Protein 5JP6 (pdb70)

Organism: Bdellovibrio bacteriovorus (strain ATCC 15356 / DSM 50701 / NCIMB 9529 / HD100) (NCBI:txid264462)

Radius of gyration: 20.0 Å; Cα contacts (8 Å, |Δi|>4): 645; chains: 1; bounding box: 50×42×57 Å

Secondary structure (DSSP, 8-state):
-HHHHHHHHHHHHHHHH--SHHHHHT-S--HHHHHHHHHHHHHH-GGGHHHHHHHHHHHHHTS-HHHHGGGHHHHH-GGGHHHHTTTHHHHHHHHHHHHHHHHHT-SS---SSS----S----PPP-EEEE--BTB-EESSTTPPTTEEEEEEES---SSHHHHHHHHHHHTT---EEEE-HHHHHH-HHHHHHHHHTT-EEEEE-----HHHHHHHHHHHHHHHHHHHS---SEEE------HHHHHHHHHTT-EEE--SEE--TTS---HHHHHHHHHHHHHHH-SEEEEEETT-HHHHHHHHHHHHHHHHTT-EE-EEEESSTTGGGS-TTS---

Solvent-accessible surface area: 15122 Å² total

InterPro domains:
  IPR002509 NodB homology domain [PF01522] (165-289)
  IPR002509 NodB homology domain [PS51677] (169-360)
  IPR011330 Glycoside hydrolase/deacetylase, beta/alpha-barrel [SSF88713] (162-360)
  IPR050248 Polysaccharide deacetylase, ArnD subfamily [PTHR10587] (130-361)

Structure (mmCIF, N/CA/C/O backbone):
data_5JP6
#
_entry.id   5JP6
#
_cell.length_a   112.434
_cell.length_b   112.434
_cell.length_c   79.859
_cell.angle_alpha   90.000
_cell.angle_beta   90.000
_cell.angle_gamma   120.000
#
_symmetry.space_group_name_H-M   'P 61'
#
loop_
_entity.id
_entity.type
_entity.pdbx_description
1 polymer 'Putative polysaccharide deacetylase'
2 non-polymer 'ZINC ION'
3 non-polymer 'MAGNESIUM ION'
4 water water
#
loop_
_atom_site.group_PDB
_atom_site.id
_atom_site.type_symbol
_atom_site.label_atom_id
_atom_site.label_alt_id
_atom_site.label_comp_id
_atom_site.label_asym_id
_atom_site.label_entity_id
_atom_site.label_seq_id
_atom_site.pdbx_PDB_ins_code
_atom_site.Cartn_x
_atom_site.Cartn_y
_atom_site.Cartn_z
_atom_site.occupancy
_atom_site.B_iso_or_equiv
_atom_site.auth_seq_id
_atom_site.auth_comp_id
_atom_site.auth_asym_id
_atom_site.auth_atom_id
_atom_site.pdbx_PDB_model_num
ATOM 1 N N . MET A 1 23 ? 58.978 44.557 17.173 1.00 90.02 23 MET A N 1
ATOM 2 C CA . MET A 1 23 ? 57.910 44.940 18.167 1.00 89.24 23 MET A CA 1
ATOM 3 C C . MET A 1 23 ? 57.510 46.369 18.179 1.00 75.93 23 MET A C 1
ATOM 4 O O . MET A 1 23 ? 56.933 46.807 19.155 1.00 63.50 23 MET A O 1
ATOM 9 N N . SER A 1 24 ? 57.832 47.107 17.142 1.00 78.48 24 SER A N 1
ATOM 10 C CA . SER A 1 24 ? 58.090 48.485 17.376 1.00 67.23 24 SER A CA 1
ATOM 11 C C . SER A 1 24 ? 56.892 49.218 18.000 1.00 60.70 24 SER A C 1
ATOM 12 O O . SER A 1 24 ? 57.108 49.896 18.960 1.00 61.20 24 SER A O 1
ATOM 15 N N . GLN A 1 25 ? 55.639 49.063 17.563 1.00 55.59 25 GLN A N 1
ATOM 16 C CA . GLN A 1 25 ? 54.598 49.914 18.212 1.00 54.56 25 GLN A CA 1
ATOM 17 C C . GLN A 1 25 ? 54.295 49.505 19.657 1.00 48.82 25 GLN A C 1
ATOM 18 O O . GLN A 1 25 ? 54.226 50.368 20.544 1.00 48.95 25 GLN A O 1
ATOM 24 N N . ILE A 1 26 ? 54.087 48.209 19.884 1.00 43.60 26 ILE A N 1
ATOM 25 C CA . ILE A 1 26 ? 53.923 47.720 21.255 1.00 38.32 26 ILE A CA 1
ATOM 26 C C . ILE A 1 26 ? 55.154 48.062 22.110 1.00 41.79 26 ILE A C 1
ATOM 27 O O . ILE A 1 26 ? 55.001 48.569 23.207 1.00 39.67 26 ILE A O 1
ATOM 32 N N . GLY A 1 27 ? 56.368 47.836 21.602 1.00 41.89 27 GLY A N 1
ATOM 33 C CA . GLY A 1 27 ? 57.570 48.141 22.370 1.00 40.62 27 GLY A CA 1
ATOM 34 C C . GLY A 1 27 ? 57.688 49.624 22.636 1.00 44.96 27 GLY A C 1
ATOM 35 O O . GLY A 1 27 ? 58.041 50.046 23.731 1.00 47.60 27 GLY A O 1
ATOM 36 N N . SER A 1 28 ? 57.389 50.430 21.625 1.00 45.92 28 SER A N 1
ATOM 37 C CA . SER A 1 28 ? 57.426 51.878 21.782 1.00 47.49 28 SER A CA 1
ATOM 38 C C . SER A 1 28 ? 56.462 52.338 22.892 1.00 47.45 28 SER A C 1
ATOM 39 O O . SER A 1 28 ? 56.832 53.150 23.742 1.00 47.26 28 SER A O 1
ATOM 42 N N . SER A 1 29 ? 55.245 51.790 22.897 1.00 41.74 29 SER A N 1
ATOM 43 C CA . SER A 1 29 ? 54.228 52.133 23.908 1.00 40.48 29 SER A CA 1
ATOM 44 C C . SER A 1 29 ? 54.691 51.667 25.299 1.00 37.34 29 SER A C 1
ATOM 45 O O . SER A 1 29 ? 54.540 52.404 26.293 1.00 39.76 29 SER A O 1
ATOM 48 N N . VAL A 1 30 ? 55.264 50.462 25.384 1.00 38.14 30 VAL A N 1
ATOM 49 C CA . VAL A 1 30 ? 55.755 49.970 26.685 1.00 33.03 30 VAL A CA 1
ATOM 50 C C . VAL A 1 30 ? 56.855 50.898 27.262 1.00 38.52 30 VAL A C 1
ATOM 51 O O . VAL A 1 30 ? 56.794 51.352 28.430 1.00 37.01 30 VAL A O 1
ATOM 55 N N . ARG A 1 31 ? 57.841 51.196 26.437 1.00 38.27 31 ARG A N 1
ATOM 56 C CA . ARG A 1 31 ? 58.890 52.133 26.827 1.00 40.56 31 ARG A CA 1
ATOM 57 C C . ARG A 1 31 ? 58.321 53.529 27.167 1.00 38.95 31 ARG A C 1
ATOM 58 O O . ARG A 1 31 ? 58.793 54.172 28.093 1.00 43.38 31 ARG A O 1
ATOM 66 N N . GLN A 1 32 ? 57.282 53.967 26.454 1.00 41.24 32 GLN A N 1
ATOM 67 C CA . GLN A 1 32 ? 56.665 55.286 26.692 1.00 39.30 32 GLN A CA 1
ATOM 68 C C . GLN A 1 32 ? 55.948 55.400 28.054 1.00 39.65 32 GLN A C 1
ATOM 69 O O . GLN A 1 32 ? 55.989 56.437 28.748 1.00 41.98 32 GLN A O 1
ATOM 75 N N . ALA A 1 33 ? 55.306 54.325 28.440 1.00 36.51 33 ALA A N 1
ATOM 76 C CA . ALA A 1 33 ? 54.658 54.267 29.764 1.00 34.92 33 ALA A CA 1
ATOM 77 C C . ALA A 1 33 ? 55.688 54.493 30.877 1.00 32.45 33 ALA A C 1
ATOM 78 O O . ALA A 1 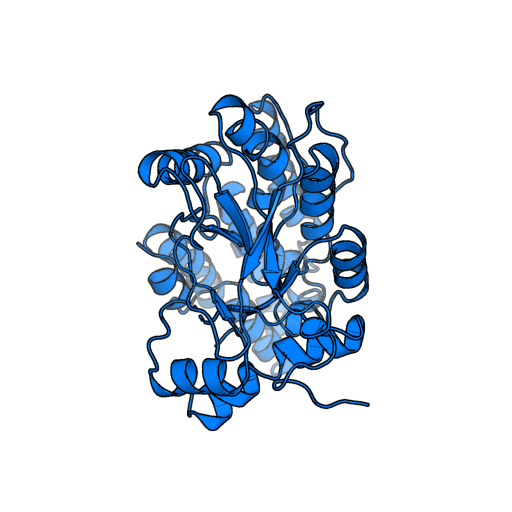33 ? 55.512 55.296 31.796 1.00 33.75 33 ALA A O 1
ATOM 80 N N . VAL A 1 34 ? 56.784 53.764 30.759 1.00 33.46 34 VAL A N 1
ATOM 81 C CA . VAL A 1 34 ? 57.871 53.839 31.730 1.00 32.02 34 VAL A CA 1
ATOM 82 C C . VAL A 1 34 ? 58.466 55.263 31.745 1.00 34.55 34 VAL A C 1
ATOM 83 O O . VAL A 1 34 ? 58.642 55.870 32.824 1.00 33.89 34 VAL A O 1
ATOM 87 N N . SER A 1 35 ? 58.789 55.776 30.561 1.00 37.98 35 SER A N 1
ATOM 88 C CA . SER A 1 35 ? 59.305 57.145 30.416 1.00 36.88 35 SER A CA 1
ATOM 89 C C . SER A 1 35 ? 58.366 58.217 30.983 1.00 35.74 35 SER A C 1
ATOM 90 O O . SER A 1 35 ? 58.811 59.108 31.711 1.00 36.06 35 SER A O 1
ATOM 93 N N . ASP A 1 36 ? 57.077 58.141 30.625 1.00 35.26 36 ASP A N 1
ATOM 94 C CA . ASP A 1 36 ? 56.093 59.144 31.084 1.00 34.54 36 ASP A CA 1
ATOM 95 C C . ASP A 1 36 ? 55.906 59.055 32.606 1.00 33.06 36 ASP A C 1
ATOM 96 O O . ASP A 1 36 ? 55.727 60.074 33.278 1.00 33.72 36 ASP A O 1
ATOM 101 N N . ASN A 1 37 ? 55.948 57.841 33.151 1.00 32.24 37 ASN A N 1
ATOM 102 C CA . ASN A 1 37 ? 55.792 57.666 34.589 1.00 27.12 37 ASN A CA 1
ATOM 103 C C . ASN A 1 37 ? 56.943 58.336 35.348 1.00 27.44 37 ASN A C 1
ATOM 104 O O . ASN A 1 37 ? 56.767 58.895 36.416 1.00 30.14 37 ASN A O 1
ATOM 109 N N . GLN A 1 38 ? 58.128 58.282 34.781 1.00 29.42 38 GLN A N 1
ATOM 110 C CA . GLN A 1 38 ? 59.251 58.922 35.406 1.00 35.48 38 GLN A CA 1
ATOM 111 C C . GLN A 1 38 ? 59.332 60.429 35.195 1.00 35.57 38 GLN A C 1
ATOM 112 O O . GLN A 1 38 ? 59.785 61.138 36.086 1.00 38.45 38 GLN A O 1
ATOM 118 N N . SER A 1 39 ? 58.880 60.926 34.049 1.00 35.60 39 SER A N 1
ATOM 119 C CA . SER A 1 39 ? 59.041 62.339 33.741 1.00 37.57 39 SER A CA 1
ATOM 120 C C . SER A 1 39 ? 57.869 63.199 34.284 1.00 37.41 39 SER A C 1
ATOM 121 O O . SER A 1 39 ? 58.030 64.425 34.477 1.00 40.06 39 SER A O 1
ATOM 124 N N . ALA A 1 40 ? 56.724 62.570 34.563 1.00 35.31 40 ALA A N 1
ATOM 125 C CA . ALA A 1 40 ? 55.570 63.296 35.131 1.00 38.58 40 ALA A CA 1
ATOM 126 C C . ALA A 1 40 ? 55.946 63.978 36.447 1.00 44.28 40 ALA A C 1
ATOM 127 O O . ALA A 1 40 ? 56.542 63.341 37.306 1.00 41.68 40 ALA A O 1
ATOM 129 N N . GLN A 1 41 ? 55.645 65.274 36.602 1.00 43.16 41 GLN A N 1
ATOM 130 C CA . GLN A 1 41 ? 55.998 65.961 37.839 1.00 46.31 41 GLN A CA 1
ATOM 131 C C . GLN A 1 41 ? 54.881 65.876 38.851 1.00 47.59 41 GLN A C 1
ATOM 132 O O . GLN A 1 41 ? 55.098 66.065 40.047 1.00 52.15 41 GLN A O 1
ATOM 138 N N . THR A 1 42 ? 53.680 65.621 38.364 1.00 44.97 42 THR A N 1
ATOM 139 C CA . THR A 1 42 ? 52.535 65.510 39.229 1.00 46.23 42 THR A CA 1
ATOM 140 C C . THR A 1 42 ? 51.612 64.378 38.810 1.00 41.82 42 THR A C 1
ATOM 141 O O . THR A 1 42 ? 51.661 63.859 37.691 1.00 44.78 42 THR A O 1
ATOM 145 N N . LEU A 1 43 ? 50.754 64.021 39.740 1.00 39.72 43 LEU A N 1
ATOM 146 C CA . LEU A 1 43 ? 49.696 63.074 39.480 1.00 41.46 43 LEU A CA 1
ATOM 147 C C . LEU A 1 43 ? 48.854 63.470 38.273 1.00 47.11 43 LEU A C 1
ATOM 148 O O . LEU A 1 43 ? 48.564 62.632 37.405 1.00 43.00 43 LEU A O 1
ATOM 153 N N . VAL A 1 44 ? 48.476 64.746 38.207 1.00 46.40 44 VAL A N 1
ATOM 154 C CA . VAL A 1 44 ? 47.727 65.249 37.070 1.00 51.57 44 VAL A CA 1
ATOM 155 C C . VAL A 1 44 ? 48.523 65.053 35.765 1.00 48.50 44 VAL A C 1
ATOM 156 O O . VAL A 1 44 ? 47.979 64.555 34.749 1.00 51.70 44 VAL A O 1
ATOM 160 N N . GLU A 1 45 ? 49.806 65.427 35.776 1.00 46.59 45 GLU A N 1
ATOM 161 C CA . GLU A 1 45 ? 50.620 65.205 34.580 1.00 45.07 45 GLU A CA 1
ATOM 162 C C . GLU A 1 45 ? 50.613 63.711 34.152 1.00 45.08 45 GLU A C 1
ATOM 163 O O . GLU A 1 45 ? 50.471 63.386 32.974 1.00 47.80 45 GLU A O 1
ATOM 169 N N . TRP A 1 46 ? 50.737 62.798 35.116 1.00 41.97 46 TRP A N 1
ATOM 170 C CA . TRP A 1 46 ? 50.736 61.367 34.801 1.00 39.77 46 TRP A CA 1
ATOM 171 C C . TRP A 1 46 ? 49.380 60.921 34.306 1.00 41.12 46 TRP A C 1
ATOM 172 O O . TRP A 1 46 ? 49.298 60.080 33.375 1.00 47.60 46 TRP A O 1
ATOM 183 N N . GLU A 1 47 ? 48.328 61.458 34.959 1.00 44.77 47 GLU A N 1
ATOM 184 C CA . GLU A 1 47 ? 46.945 61.341 34.482 1.00 46.63 47 GLU A CA 1
ATOM 185 C C . GLU A 1 47 ? 46.796 61.799 33.026 1.00 42.89 47 GLU A C 1
ATOM 186 O O . GLU A 1 47 ? 46.011 61.222 32.294 1.00 55.58 47 GLU A O 1
ATOM 192 N N . ASN A 1 48 ? 47.571 62.809 32.604 1.00 46.60 48 ASN A N 1
ATOM 193 C CA . ASN A 1 48 ? 47.525 63.293 31.193 1.00 50.50 48 ASN A CA 1
ATOM 194 C C . ASN A 1 48 ? 48.256 62.402 30.176 1.00 52.33 48 ASN A C 1
ATOM 195 O O . ASN A 1 48 ? 48.192 62.688 28.983 1.00 48.72 48 ASN A O 1
ATOM 200 N N . SER A 1 49 ? 48.979 61.370 30.630 1.00 48.44 49 SER A N 1
ATOM 201 C CA . SER A 1 49 ? 49.758 60.511 29.720 1.00 43.24 49 SER A CA 1
ATOM 202 C C . SER A 1 49 ? 48.898 59.734 28.765 1.00 46.56 49 SER A C 1
ATOM 203 O O . SER A 1 49 ? 47.824 59.282 29.140 1.00 51.19 49 SER A O 1
ATOM 206 N N . GLU A 1 50 ? 49.410 59.538 27.550 1.00 46.35 50 GLU A N 1
ATOM 207 C CA . GLU A 1 50 ? 48.744 58.733 26.536 1.00 49.11 50 GLU A CA 1
ATOM 208 C C . GLU A 1 50 ? 49.144 57.265 26.582 1.00 47.78 50 GLU A C 1
ATOM 209 O O . GLU A 1 50 ? 48.551 56.419 25.876 1.00 49.93 50 GLU A O 1
ATOM 215 N N . ALA A 1 51 ? 50.135 56.960 27.405 1.00 45.82 51 ALA A N 1
ATOM 216 C CA . ALA A 1 51 ? 50.651 55.608 27.535 1.00 45.11 51 ALA A CA 1
ATOM 217 C C . ALA A 1 51 ? 50.398 55.071 28.932 1.00 37.28 51 ALA A C 1
ATOM 218 O O . ALA A 1 51 ? 51.186 54.278 29.445 1.00 40.77 51 ALA A O 1
ATOM 220 N N . ASN A 1 52 ? 49.290 55.478 29.550 1.00 37.46 52 ASN A N 1
ATOM 221 C CA . ASN A 1 52 ? 48.903 54.858 30.804 1.00 33.38 52 ASN A CA 1
ATOM 222 C C . ASN A 1 52 ? 48.637 53.353 30.552 1.00 31.25 52 ASN A C 1
ATOM 223 O O . ASN A 1 52 ? 47.892 52.990 29.655 1.00 31.62 52 ASN A O 1
ATOM 228 N N . PRO A 1 53 ? 49.234 52.467 31.350 1.00 31.30 53 PRO A N 1
ATOM 229 C CA . PRO A 1 53 ? 49.071 51.038 31.045 1.00 28.14 53 PRO A CA 1
ATOM 230 C C . PRO A 1 53 ? 47.618 50.571 30.943 1.00 25.59 53 PRO A C 1
ATOM 231 O O . PRO A 1 53 ? 47.323 49.736 30.091 1.00 24.32 53 PRO A O 1
ATOM 235 N N . GLU A 1 54 ? 46.729 51.110 31.767 1.00 26.35 54 GLU A N 1
ATOM 236 C CA . GLU A 1 54 ? 45.315 50.715 31.686 1.00 27.87 54 GLU A CA 1
ATOM 237 C C . GLU A 1 54 ? 44.756 51.064 30.290 1.00 26.35 54 GLU A C 1
ATOM 238 O O . GLU A 1 54 ? 44.054 50.250 29.648 1.00 27.93 54 GLU A O 1
ATOM 244 N N . ALA A 1 55 ? 45.060 52.273 29.836 1.00 28.64 55 ALA A N 1
ATOM 245 C CA . ALA A 1 55 ? 44.603 52.727 28.511 1.00 31.20 55 ALA A CA 1
ATOM 246 C C . ALA A 1 55 ? 45.256 51.898 27.409 1.00 30.55 55 ALA A C 1
ATOM 247 O O . ALA A 1 55 ? 44.579 51.518 26.433 1.00 30.79 55 ALA A O 1
ATOM 249 N N . LEU A 1 56 ? 46.565 51.617 27.554 1.00 30.20 56 LEU A N 1
ATOM 250 C CA . LEU A 1 56 ? 47.302 50.829 26.533 1.00 28.24 56 LEU A CA 1
ATOM 251 C C . LEU A 1 56 ? 46.639 49.446 26.376 1.00 24.64 56 LEU A C 1
ATOM 252 O O . LEU A 1 56 ? 46.360 48.978 25.256 1.00 27.21 56 LEU A O 1
ATOM 257 N N . PHE A 1 57 ? 46.367 48.786 27.494 1.00 25.16 57 PHE A N 1
ATOM 258 C CA . PHE A 1 57 ? 45.764 47.439 27.439 1.00 24.09 57 PHE A CA 1
ATOM 259 C C . PHE A 1 57 ? 44.307 47.477 26.972 1.00 23.48 57 PHE A C 1
ATOM 260 O O . PHE A 1 57 ? 43.894 46.562 26.275 1.00 24.96 57 PHE A O 1
ATOM 268 N N . ALA A 1 58 ? 43.544 48.524 27.305 1.00 24.10 58 ALA A N 1
ATOM 269 C CA . ALA A 1 58 ? 42.190 48.616 26.775 1.00 27.08 58 ALA A CA 1
ATOM 270 C C . ALA A 1 58 ? 42.262 48.690 25.246 1.00 28.34 58 ALA A C 1
ATOM 271 O O . ALA A 1 58 ? 41.524 48.015 24.525 1.00 29.11 58 ALA A O 1
ATOM 273 N N . ASN A 1 59 ? 43.183 49.479 24.727 1.00 28.30 59 ASN A N 1
ATOM 274 C CA . ASN A 1 59 ? 43.321 49.567 23.281 1.00 30.92 59 ASN A CA 1
ATOM 275 C C . ASN A 1 59 ? 43.814 48.262 22.672 1.00 29.68 59 ASN A C 1
ATOM 276 O O . ASN A 1 59 ? 43.319 47.853 21.637 1.00 31.07 59 ASN A O 1
ATOM 281 N N . TRP A 1 60 ? 44.783 47.609 23.314 1.00 27.63 60 TRP A N 1
ATOM 282 C CA . TRP A 1 60 ? 45.265 46.308 22.816 1.00 28.07 60 TRP A CA 1
ATOM 283 C C . TRP A 1 60 ? 44.167 45.244 22.848 1.00 24.62 60 TRP A C 1
ATOM 284 O O . TRP A 1 60 ? 44.081 44.436 21.943 1.00 26.33 60 TRP A O 1
ATOM 295 N N . ARG A 1 61 ? 43.319 45.246 23.869 1.00 24.71 61 ARG A N 1
ATOM 296 C CA . ARG A 1 61 ? 42.213 44.311 23.863 1.00 24.45 61 ARG A CA 1
ATOM 297 C C . ARG A 1 61 ? 41.319 44.569 22.657 1.00 23.94 61 ARG A C 1
ATOM 298 O O . ARG A 1 61 ? 40.842 43.618 22.045 1.00 24.80 61 ARG A O 1
ATOM 306 N N . HIS A 1 62 ? 41.061 45.845 22.341 1.00 25.03 62 HIS A N 1
ATOM 307 C CA . HIS A 1 62 ? 40.228 46.182 21.185 1.00 25.92 62 HIS A CA 1
ATOM 308 C C . HIS A 1 62 ? 40.882 45.733 19.878 1.00 26.27 62 HIS A C 1
ATOM 309 O O . HIS A 1 62 ? 40.251 45.080 19.045 1.00 26.28 62 HIS A O 1
ATOM 316 N N . GLU A 1 63 ? 42.171 46.017 19.723 1.00 26.01 63 GLU A N 1
ATOM 317 C CA . GLU A 1 63 ? 42.887 45.623 18.506 1.00 27.06 63 GLU A CA 1
ATOM 318 C C . GLU A 1 63 ? 42.898 44.113 18.307 1.00 26.55 63 GLU A C 1
ATOM 319 O O . GLU A 1 63 ? 42.724 43.610 17.194 1.00 31.14 63 GLU A O 1
ATOM 325 N N . PHE A 1 64 ? 43.100 43.410 19.418 1.00 26.21 64 PHE A N 1
ATOM 326 C CA . PHE A 1 64 ? 43.127 41.951 19.453 1.00 26.08 64 PHE A CA 1
ATOM 327 C C . PHE A 1 64 ? 41.768 41.370 19.050 1.00 25.89 64 PHE A C 1
ATOM 328 O O . PHE A 1 64 ? 41.682 40.423 18.288 1.00 26.75 64 PHE A O 1
ATOM 336 N N . MET A 1 65 ? 40.706 41.974 19.554 1.00 24.42 65 MET A N 1
ATOM 337 C CA . MET A 1 65 ? 39.353 41.530 19.258 1.00 25.70 65 MET A CA 1
ATOM 338 C C . MET A 1 65 ? 39.070 41.719 17.767 1.00 25.09 65 MET A C 1
ATOM 339 O O . MET A 1 65 ? 38.516 40.826 17.106 1.00 26.64 65 MET A O 1
ATOM 344 N N . VAL A 1 66 ? 39.404 42.898 17.234 1.00 25.05 66 VAL A N 1
ATOM 345 C CA . VAL A 1 66 ? 38.861 43.275 15.922 1.00 26.82 66 VAL A CA 1
ATOM 346 C C . VAL A 1 66 ? 39.666 42.744 14.745 1.00 27.01 66 VAL A C 1
ATOM 347 O O . VAL A 1 66 ? 39.207 42.792 13.618 1.00 30.50 66 VAL A O 1
ATOM 351 N N . ASP A 1 67 ? 40.866 42.211 15.005 1.00 27.69 67 ASP A N 1
ATOM 352 C CA . ASP A 1 67 ? 41.662 41.603 13.921 1.00 28.74 67 ASP A CA 1
ATOM 353 C C . ASP A 1 67 ? 42.346 40.349 14.404 1.00 28.02 67 ASP A C 1
ATOM 354 O O . ASP A 1 67 ? 43.461 40.409 14.948 1.00 27.69 67 ASP A O 1
ATOM 359 N N . SER A 1 68 ? 41.695 39.207 14.199 1.00 28.28 68 SER A N 1
ATOM 360 C CA . SER A 1 68 ? 42.219 37.961 14.708 1.00 30.67 68 SER A CA 1
ATOM 361 C C . SER A 1 68 ? 43.532 37.568 14.028 1.00 30.13 68 SER A C 1
ATOM 362 O O . SER A 1 68 ? 44.326 36.807 14.580 1.00 31.66 68 SER A O 1
ATOM 365 N N . SER A 1 69 ? 43.808 38.149 12.868 1.00 30.79 69 SER A N 1
ATOM 366 C CA . SER A 1 69 ? 45.068 37.854 12.193 1.00 34.45 69 SER A CA 1
ATOM 367 C C . SER A 1 69 ? 46.283 38.460 12.873 1.00 33.97 69 SER A C 1
ATOM 368 O O . SER A 1 69 ? 47.394 38.081 12.524 1.00 40.23 69 SER 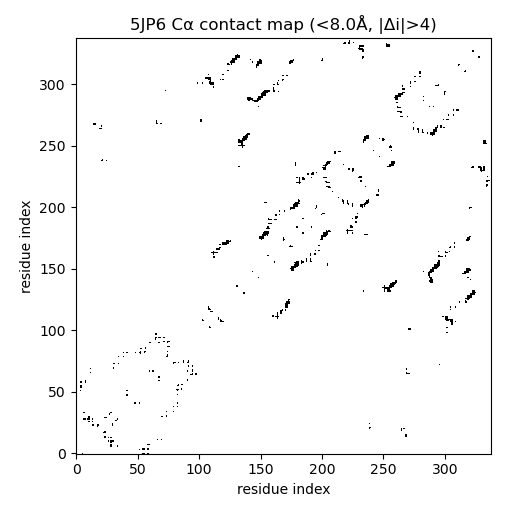A O 1
ATOM 371 N N . LYS A 1 70 ? 46.072 39.398 13.806 1.00 31.34 70 LYS A N 1
ATOM 372 C CA . LYS A 1 70 ? 47.150 40.072 14.498 1.00 32.43 70 LYS A CA 1
ATOM 373 C C . LYS A 1 70 ? 47.396 39.480 15.883 1.00 32.96 70 LYS A C 1
ATOM 374 O O . LYS A 1 70 ? 48.350 39.852 16.551 1.00 32.05 70 LYS A O 1
ATOM 380 N N . ARG A 1 71 ? 46.546 38.547 16.318 1.00 29.17 71 ARG A N 1
ATOM 381 C CA . ARG A 1 71 ? 46.581 38.077 17.720 1.00 29.72 71 ARG A CA 1
ATOM 382 C C . ARG A 1 71 ? 47.881 37.414 18.116 1.00 30.91 71 ARG A C 1
ATOM 383 O O . ARG A 1 71 ? 48.467 37.721 19.161 1.00 31.54 71 ARG A O 1
ATOM 391 N N . GLU A 1 72 ? 48.365 36.506 17.302 1.00 31.53 72 GLU A N 1
ATOM 392 C CA . GLU A 1 72 ? 49.543 35.783 17.713 1.00 35.75 72 GLU A CA 1
ATOM 393 C C . GLU A 1 72 ? 50.788 36.698 17.765 1.00 35.10 72 GLU A C 1
ATOM 394 O O . GLU A 1 72 ? 51.628 36.594 18.682 1.00 38.45 72 GLU A O 1
ATOM 400 N N . SER A 1 73 ? 50.870 37.639 16.832 1.00 34.60 73 SER A N 1
ATOM 401 C CA . SER A 1 73 ? 52.002 38.543 16.807 1.00 35.99 73 SER A CA 1
ATOM 402 C C . SER A 1 73 ? 51.907 39.552 17.965 1.00 35.32 73 SER A C 1
ATOM 403 O O . SER A 1 73 ? 52.929 39.894 18.563 1.00 39.47 73 SER A O 1
ATOM 406 N N . MET A 1 74 ? 50.698 40.018 18.296 1.00 33.26 74 MET A N 1
ATOM 407 C CA . MET A 1 74 ? 50.533 40.886 19.451 1.00 33.00 74 MET A CA 1
ATOM 408 C C . MET A 1 74 ? 51.010 40.175 20.706 1.00 30.95 74 MET A C 1
ATOM 409 O O . MET A 1 74 ? 51.682 40.777 21.503 1.00 30.82 74 MET A O 1
ATOM 414 N N . LYS A 1 75 ? 50.653 38.902 20.875 1.00 30.17 75 LYS A N 1
ATOM 415 C CA . LYS A 1 75 ? 51.041 38.148 22.059 1.00 30.31 75 LYS A CA 1
ATOM 416 C C . LYS A 1 75 ? 52.552 38.004 22.170 1.00 31.23 75 LYS A C 1
ATOM 417 O O . LYS A 1 75 ? 53.134 38.297 23.209 1.00 36.45 75 LYS A O 1
ATOM 423 N N . THR A 1 76 ? 53.181 37.606 21.075 1.00 32.10 76 THR A N 1
ATOM 424 C CA A THR A 1 76 ? 54.606 37.335 21.155 0.50 35.34 76 THR A CA 1
ATOM 425 C CA B THR A 1 76 ? 54.630 37.368 21.033 0.50 34.26 76 THR A CA 1
ATOM 426 C C . THR A 1 76 ? 55.341 38.646 21.409 1.00 37.16 76 THR A C 1
ATOM 427 O O . THR A 1 76 ? 56.242 38.684 22.256 1.00 39.01 76 THR A O 1
ATOM 434 N N . GLU A 1 77 ? 54.911 39.709 20.759 1.00 37.00 77 GLU A N 1
ATOM 435 C CA . GLU A 1 77 ? 55.520 40.993 20.938 1.00 39.68 77 GLU A CA 1
ATOM 436 C C . GLU A 1 77 ? 55.329 41.589 22.326 1.00 36.90 77 GLU A C 1
ATOM 437 O O . GLU A 1 77 ? 56.281 42.125 22.938 1.00 36.33 77 GLU A O 1
ATOM 443 N N . LEU A 1 78 ? 54.096 41.528 22.812 1.00 33.30 78 LEU A N 1
ATOM 444 C CA . LEU A 1 78 ? 53.827 42.040 24.149 1.00 32.31 78 LEU A CA 1
ATOM 445 C C . LEU A 1 78 ? 54.679 41.310 25.202 1.00 31.97 78 LEU A C 1
ATOM 446 O O . LEU A 1 78 ? 55.294 41.929 26.066 1.00 31.44 78 LEU A O 1
ATOM 451 N N . CYS A 1 79 ? 54.712 39.986 25.117 1.00 31.28 79 CYS A N 1
ATOM 452 C CA . CYS A 1 79 ? 55.506 39.196 26.035 1.00 32.98 79 CYS A CA 1
ATOM 453 C C . CYS A 1 79 ? 56.979 39.549 25.926 1.00 37.68 79 CYS A C 1
ATOM 454 O O . CYS A 1 79 ? 57.645 39.805 26.947 1.00 39.55 79 CYS A O 1
ATOM 457 N N . LYS A 1 80 ? 57.494 39.638 24.712 1.00 39.63 80 LYS A N 1
ATOM 458 C CA . LYS A 1 80 ? 58.900 39.953 24.576 1.00 39.25 80 LYS A CA 1
ATOM 459 C C . LYS A 1 80 ? 59.208 41.377 25.180 1.00 39.50 80 LYS A C 1
ATOM 460 O O . LYS A 1 80 ? 60.191 41.552 25.923 1.00 45.25 80 LYS A O 1
ATOM 466 N N . GLU A 1 81 ? 58.319 42.347 24.949 1.00 38.84 81 GLU A N 1
ATOM 467 C CA . GLU A 1 81 ? 58.574 43.705 25.387 1.00 39.23 81 GLU A CA 1
ATOM 468 C C . GLU A 1 81 ? 58.416 43.856 26.905 1.00 37.15 81 GLU A C 1
ATOM 469 O O . GLU A 1 81 ? 59.198 44.572 27.540 1.00 39.18 81 GLU A O 1
ATOM 475 N N . LEU A 1 82 ? 57.457 43.163 27.506 1.00 30.64 82 LEU A N 1
ATOM 476 C CA . LEU A 1 82 ? 57.319 43.212 28.960 1.00 29.27 82 LEU A CA 1
ATOM 477 C C . LEU A 1 82 ? 58.475 42.426 29.654 1.00 30.52 82 LEU A C 1
ATOM 478 O O . LEU A 1 82 ? 58.973 42.832 30.716 1.00 33.63 82 LEU A O 1
ATOM 483 N N . GLN A 1 83 ? 58.874 41.296 29.051 1.00 31.64 83 GLN A N 1
ATOM 484 C CA . GLN A 1 83 ? 59.958 40.466 29.607 1.00 36.38 83 GLN A CA 1
ATOM 485 C C . GLN A 1 83 ? 61.313 41.186 29.504 1.00 37.02 83 GLN A C 1
ATOM 486 O O . GLN A 1 83 ? 62.260 40.847 30.197 1.00 43.06 83 GLN A O 1
ATOM 492 N N . ALA A 1 84 ? 61.399 42.201 28.652 1.00 37.80 84 ALA A N 1
ATOM 493 C CA . ALA A 1 84 ? 62.633 42.944 28.502 1.00 39.18 84 ALA A CA 1
ATOM 494 C C . ALA A 1 84 ? 62.818 43.951 29.633 1.00 36.71 84 ALA A C 1
ATOM 495 O O . ALA A 1 84 ? 63.926 44.402 29.866 1.00 41.01 84 ALA A O 1
ATOM 497 N N . LEU A 1 85 ? 61.733 44.313 30.325 1.00 35.61 85 LEU A N 1
ATOM 498 C CA . LEU A 1 85 ? 61.811 45.340 31.373 1.00 33.23 85 LEU A CA 1
ATOM 499 C C . LEU A 1 85 ? 62.544 44.891 32.643 1.00 31.72 85 LEU A C 1
ATOM 500 O O . LEU A 1 85 ? 62.374 43.746 33.096 1.00 33.86 85 LEU A O 1
ATOM 505 N N . PRO A 1 86 ? 63.326 45.802 33.250 1.00 30.74 86 PRO A N 1
ATOM 506 C CA . PRO A 1 86 ? 63.755 45.502 34.617 1.00 29.03 86 PRO A CA 1
ATOM 507 C C . PRO A 1 86 ? 62.557 45.249 35.537 1.00 29.80 86 PRO A C 1
ATOM 508 O O . PRO A 1 86 ? 61.481 45.864 35.349 1.00 31.30 86 PRO A O 1
ATOM 512 N N . ALA A 1 87 ? 62.715 44.345 36.494 1.00 30.13 87 ALA A N 1
ATOM 513 C CA . ALA A 1 87 ? 61.574 43.949 37.313 1.00 27.39 87 ALA A CA 1
ATOM 514 C C . ALA A 1 87 ? 60.899 45.143 37.988 1.00 26.66 87 ALA A C 1
ATOM 515 O O . ALA A 1 87 ? 59.658 45.181 38.080 1.00 27.27 87 ALA A O 1
ATOM 517 N N . GLN A 1 88 ? 61.676 46.125 38.467 1.00 28.39 88 GLN A N 1
ATOM 518 C CA . GLN A 1 88 ? 61.052 47.265 39.171 1.00 26.33 88 GLN A CA 1
ATOM 519 C C . GLN A 1 88 ? 60.118 48.004 38.165 1.00 24.81 88 GLN A C 1
ATOM 520 O O . GLN A 1 88 ? 59.017 48.440 38.526 1.00 25.90 88 GLN A O 1
ATOM 526 N N . ASP A 1 89 ? 60.574 48.204 36.919 1.00 26.44 89 ASP A N 1
ATOM 527 C CA . ASP A 1 89 ? 59.752 48.852 35.907 1.00 29.01 89 ASP A CA 1
ATOM 528 C C . ASP A 1 89 ? 58.536 48.034 35.488 1.00 26.39 89 ASP A C 1
ATOM 529 O O . ASP A 1 89 ? 57.447 48.601 35.206 1.00 29.05 89 ASP A O 1
ATOM 534 N N . LEU A 1 90 ? 58.708 46.725 35.479 1.00 26.60 90 LEU A N 1
ATOM 535 C CA . LEU A 1 90 ? 57.622 45.826 35.155 1.00 24.90 90 LEU A CA 1
ATOM 536 C C . LEU A 1 90 ? 56.423 46.018 36.137 1.00 23.08 90 LEU A C 1
ATOM 537 O O . LEU A 1 90 ? 55.253 45.829 35.760 1.00 23.89 90 LEU A O 1
ATOM 542 N N . THR A 1 91 ? 56.722 46.434 37.371 1.00 23.27 91 THR A N 1
ATOM 543 C CA . THR A 1 91 ? 55.646 46.667 38.343 1.00 22.99 91 THR A CA 1
ATOM 544 C C . THR A 1 91 ? 54.598 47.664 37.847 1.00 21.51 91 THR A C 1
ATOM 545 O O . THR A 1 91 ? 53.455 47.630 38.289 1.00 22.38 91 THR A O 1
ATOM 549 N N . LEU A 1 92 ? 54.981 48.551 36.932 1.00 22.56 92 LEU A N 1
ATOM 550 C CA . LEU A 1 92 ? 54.037 49.510 36.360 1.00 23.15 92 LEU A CA 1
ATOM 551 C C . LEU A 1 92 ? 52.874 48.806 35.625 1.00 21.68 92 LEU A C 1
ATOM 552 O O . LEU A 1 92 ? 51.792 49.362 35.511 1.00 23.13 92 LEU A O 1
ATOM 557 N N . PHE A 1 93 ? 53.148 47.617 35.088 1.00 21.53 93 PHE A N 1
ATOM 558 C CA . PHE A 1 93 ? 52.186 46.852 34.300 1.00 21.25 93 PHE A CA 1
ATOM 559 C C . PHE A 1 93 ? 51.553 45.706 35.074 1.00 20.95 93 PHE A C 1
ATOM 560 O O . PHE A 1 93 ? 50.793 44.935 34.520 1.00 22.34 93 PHE A O 1
ATOM 568 N N . GLU A 1 94 ? 51.896 45.568 36.352 1.00 20.59 94 GLU A N 1
ATOM 569 C CA . GLU A 1 94 ? 51.446 44.417 37.137 1.00 21.30 94 GLU A CA 1
ATOM 570 C C . GLU A 1 94 ? 49.932 44.302 37.149 1.00 19.50 94 GLU A C 1
ATOM 571 O O . GLU A 1 94 ? 49.389 43.197 37.001 1.00 21.57 94 GLU A O 1
ATOM 577 N N . ASN A 1 95 ? 49.227 45.414 37.368 1.00 19.82 95 ASN A N 1
ATOM 578 C CA . ASN A 1 95 ? 47.771 45.299 37.464 1.00 20.00 95 ASN A CA 1
ATOM 579 C C . ASN A 1 95 ? 47.184 44.809 36.152 1.00 19.76 95 ASN A C 1
ATOM 580 O O . ASN A 1 95 ? 46.260 44.005 36.139 1.00 21.36 95 ASN A O 1
ATOM 585 N N . GLU A 1 96 ? 47.761 45.262 35.041 1.00 19.62 96 GLU A N 1
ATOM 586 C CA . GLU A 1 96 ? 47.245 44.822 33.734 1.00 21.71 96 GLU A CA 1
ATOM 587 C C . GLU A 1 96 ? 47.556 43.343 33.506 1.00 20.76 96 GLU A C 1
ATOM 588 O O . GLU A 1 96 ? 46.740 42.614 32.954 1.00 21.36 96 GLU A O 1
ATOM 594 N N . ILE A 1 97 ? 48.730 42.889 33.970 1.00 21.47 97 ILE A N 1
ATOM 595 C CA . ILE A 1 97 ? 49.089 41.494 33.792 1.00 20.74 97 ILE A CA 1
ATOM 596 C C . ILE A 1 97 ? 48.185 40.573 34.640 1.00 21.11 97 ILE A C 1
ATOM 597 O O . ILE A 1 97 ? 47.815 39.460 34.206 1.00 23.70 97 ILE A O 1
ATOM 602 N N . ARG A 1 98 ? 47.804 41.062 35.819 1.00 21.78 98 ARG A N 1
ATOM 603 C CA . ARG A 1 98 ? 46.918 40.300 36.720 1.00 21.55 98 ARG A CA 1
ATOM 604 C C . ARG A 1 98 ? 45.445 40.321 36.270 1.00 23.23 98 ARG A C 1
ATOM 605 O O . ARG A 1 98 ? 44.675 39.414 36.638 1.00 27.13 98 ARG A O 1
ATOM 613 N N . ASP A 1 99 ? 45.056 41.384 35.542 1.00 22.16 99 ASP A N 1
ATOM 614 C CA . ASP A 1 99 ? 43.671 41.595 35.150 1.00 22.31 99 ASP A CA 1
ATOM 615 C C . ASP A 1 99 ? 43.216 40.495 34.230 1.00 23.01 99 ASP A C 1
ATOM 616 O O . ASP A 1 99 ? 43.708 40.399 33.114 1.00 23.83 99 ASP A O 1
ATOM 621 N N . GLU A 1 100 ? 42.267 39.671 34.693 1.00 26.55 100 GLU A N 1
ATOM 622 C CA . GLU A 1 100 ? 41.744 38.557 33.854 1.00 27.84 100 GLU A CA 1
ATOM 623 C C . GLU A 1 100 ? 41.187 39.029 32.503 1.00 27.00 100 GLU A C 1
ATOM 624 O O . GLU A 1 100 ? 41.130 38.236 31.589 1.00 29.70 100 GLU A O 1
ATOM 630 N N . ASN A 1 101 ? 40.763 40.292 32.356 1.00 25.62 101 ASN A N 1
ATOM 631 C CA . ASN A 1 101 ? 40.319 40.803 31.044 1.00 25.40 101 ASN A CA 1
ATOM 632 C C . ASN A 1 101 ? 41.435 40.737 30.003 1.00 23.75 101 ASN A C 1
ATOM 633 O O . ASN A 1 101 ? 41.143 40.644 28.815 1.00 26.62 101 ASN A O 1
ATOM 638 N N . ASN A 1 102 ? 42.680 40.729 30.460 1.00 25.07 102 ASN A N 1
ATOM 639 C CA . ASN A 1 102 ? 43.848 40.728 29.576 1.00 22.32 102 ASN A CA 1
ATOM 640 C C . ASN A 1 102 ? 44.446 39.321 29.365 1.00 24.60 102 ASN A C 1
ATOM 641 O O . ASN A 1 102 ? 45.520 39.166 28.764 1.00 24.98 102 ASN A O 1
ATOM 646 N N . ARG A 1 103 ? 43.714 38.313 29.826 1.00 25.38 103 ARG A N 1
ATOM 647 C CA . ARG A 1 103 ? 44.214 36.934 29.879 1.00 27.61 103 ARG A CA 1
ATOM 648 C C . ARG A 1 103 ? 44.800 36.500 28.541 1.00 25.91 103 ARG A C 1
ATOM 649 O O . ARG A 1 103 ? 45.895 35.893 28.489 1.00 27.32 103 ARG A O 1
ATOM 657 N N . ALA A 1 104 ? 44.071 36.750 27.443 1.00 26.17 104 ALA A N 1
ATOM 658 C CA . ALA A 1 104 ? 44.542 36.257 26.130 1.00 26.28 104 ALA A CA 1
ATOM 659 C C . ALA A 1 104 ? 45.774 36.977 25.631 1.00 26.53 104 ALA A C 1
ATOM 660 O O . ALA A 1 104 ? 46.565 36.417 24.875 1.00 31.70 104 ALA A O 1
ATOM 662 N N . LEU A 1 105 ? 45.927 38.230 26.028 1.00 24.47 105 LEU A N 1
ATOM 663 C CA . LEU A 1 105 ? 47.111 39.001 25.642 1.00 24.06 105 LEU A CA 1
ATOM 664 C C . LEU A 1 105 ? 48.393 38.499 26.282 1.00 25.87 105 LEU A C 1
ATOM 665 O O . LEU A 1 105 ? 49.461 38.515 25.653 1.00 27.85 105 LEU A O 1
ATOM 670 N N . VAL A 1 106 ? 48.297 38.071 27.536 1.00 26.53 106 VAL A N 1
ATOM 671 C CA . VAL A 1 106 ? 49.496 37.749 28.355 1.00 28.58 106 VAL A CA 1
ATOM 672 C C . VAL A 1 106 ? 49.640 36.274 28.717 1.00 28.39 106 VAL A C 1
ATOM 673 O O . VAL A 1 106 ? 50.577 35.914 29.421 1.00 31.11 106 VAL A O 1
ATOM 677 N N . SER A 1 107 ? 48.787 35.403 28.173 1.00 31.38 107 SER A N 1
ATOM 678 C CA . SER A 1 107 ? 48.791 33.976 28.563 1.00 36.55 107 SER A CA 1
ATOM 679 C C . SER A 1 107 ? 50.154 33.290 28.311 1.00 38.52 107 SER A C 1
ATOM 680 O O . SER A 1 107 ? 50.571 32.369 29.042 1.00 45.23 107 SER A O 1
ATOM 683 N N . GLY A 1 108 ? 50.860 33.786 27.307 1.00 35.44 108 GLY A N 1
ATOM 684 C CA . GLY A 1 108 ? 52.169 33.237 26.919 1.00 40.20 108 GLY A CA 1
ATOM 685 C C . GLY A 1 108 ? 53.287 33.491 27.886 1.00 39.29 108 GLY A C 1
ATOM 686 O O . GLY A 1 108 ? 54.276 32.803 27.856 1.00 49.43 108 GLY A O 1
ATOM 687 N N . CYS A 1 109 ? 53.112 34.480 28.758 1.00 34.93 109 CYS A N 1
ATOM 688 C CA . CYS A 1 109 ? 54.184 34.851 29.682 1.00 33.81 109 CYS A CA 1
ATOM 689 C C . CYS A 1 109 ? 53.706 35.304 31.050 1.00 31.18 109 CYS A C 1
ATOM 690 O O . CYS A 1 109 ? 54.522 35.704 31.858 1.00 30.72 109 CYS A O 1
ATOM 693 N N . LYS A 1 110 ? 52.428 35.136 31.375 1.00 30.46 110 LYS A N 1
ATOM 694 C CA . LYS A 1 110 ? 51.907 35.682 32.630 1.00 29.83 110 LYS A CA 1
ATOM 695 C C . LYS A 1 110 ? 52.674 35.176 33.871 1.00 29.29 110 LYS A C 1
ATOM 696 O O . LYS A 1 110 ? 53.092 35.969 34.731 1.00 30.36 110 LYS A O 1
ATOM 702 N N . GLU A 1 111 ? 52.867 33.859 33.944 1.00 30.56 111 GLU A N 1
ATOM 703 C CA . GLU A 1 111 ? 53.516 33.256 35.120 1.00 32.76 111 GLU A CA 1
ATOM 704 C C . GLU A 1 111 ? 54.939 33.807 35.288 1.00 32.48 111 GLU A C 1
ATOM 705 O O . GLU A 1 111 ? 55.375 34.144 36.402 1.00 30.15 111 GLU A O 1
ATOM 711 N N . GLU A 1 112 ? 55.652 33.954 34.179 1.00 30.23 112 GLU A N 1
ATOM 712 C CA . GLU A 1 112 ? 57.030 34.407 34.224 1.00 30.96 112 GLU A CA 1
ATOM 713 C C . GLU A 1 112 ? 57.096 35.871 34.657 1.00 29.92 112 GLU A C 1
ATOM 714 O O . GLU A 1 112 ? 57.953 36.266 35.439 1.00 31.04 112 GLU A O 1
ATOM 720 N N . LEU A 1 113 ? 56.201 36.691 34.105 1.00 27.25 113 LEU A N 1
ATOM 721 C CA . LEU A 1 113 ? 56.160 38.107 34.474 1.00 28.55 113 LEU A CA 1
ATOM 722 C C . LEU A 1 113 ? 55.810 38.279 35.945 1.00 24.76 113 LEU A C 1
ATOM 723 O O . LEU A 1 113 ? 56.438 39.070 36.653 1.00 26.72 113 LEU A O 1
ATOM 728 N N . LEU A 1 114 ? 54.822 37.527 36.411 1.00 26.01 114 LEU A N 1
ATOM 729 C CA . LEU A 1 114 ? 54.403 37.695 37.783 1.00 23.94 114 LEU A CA 1
ATOM 730 C C . LEU A 1 114 ? 55.503 37.153 38.728 1.00 24.64 114 LEU A C 1
ATOM 731 O O . LEU A 1 114 ? 55.683 37.685 39.822 1.00 25.89 114 LEU A O 1
ATOM 736 N N . ALA A 1 115 ? 56.271 36.128 38.304 1.00 26.22 115 ALA A N 1
ATOM 737 C CA . ALA A 1 115 ? 57.387 35.652 39.118 1.00 28.22 115 ALA A CA 1
ATOM 738 C C . ALA A 1 115 ? 58.439 36.794 39.272 1.00 25.73 115 ALA A C 1
ATOM 739 O O . ALA A 1 115 ? 59.016 36.977 40.339 1.00 28.66 115 ALA A O 1
ATOM 741 N N . GLN A 1 116 ? 58.701 37.550 38.197 1.00 27.58 116 GLN A N 1
ATOM 742 C CA . GLN A 1 116 ? 59.680 38.661 38.219 1.00 27.72 116 GLN A CA 1
ATOM 743 C C . GLN A 1 116 ? 59.197 39.733 39.186 1.00 24.28 116 GLN A C 1
ATOM 744 O O . GLN A 1 116 ? 59.964 40.226 40.002 1.00 25.40 116 GLN A O 1
ATOM 750 N N . VAL A 1 117 ? 57.907 40.081 39.108 1.00 23.41 117 VAL A N 1
ATOM 751 C CA . VAL A 1 117 ? 57.366 41.103 39.989 1.00 23.13 117 VAL A CA 1
ATOM 752 C C . VAL A 1 117 ? 57.352 40.646 41.444 1.00 22.69 117 VAL A C 1
ATOM 753 O O . VAL A 1 117 ? 57.743 41.397 42.357 1.00 23.69 117 VAL A O 1
ATOM 757 N N . ASP A 1 118 ? 56.937 39.403 41.671 1.00 23.97 118 ASP A N 1
ATOM 758 C CA . ASP A 1 118 ? 56.904 38.885 43.014 1.00 23.87 118 ASP A CA 1
ATOM 759 C C . ASP A 1 118 ? 58.300 38.804 43.644 1.00 22.75 118 ASP A C 1
ATOM 760 O O . ASP A 1 118 ? 58.478 39.094 44.829 1.00 25.11 118 ASP A O 1
ATOM 765 N N . GLU A 1 119 ? 59.294 38.430 42.853 1.00 24.65 119 GLU A N 1
ATOM 766 C CA . GLU A 1 119 ? 60.690 38.368 43.318 1.00 25.96 119 GLU A CA 1
ATOM 767 C C . GLU A 1 119 ? 61.205 39.780 43.657 1.00 25.79 119 GLU A C 1
ATOM 768 O O . GLU A 1 119 ? 61.886 39.993 44.668 1.00 25.64 119 GLU A O 1
ATOM 774 N N . HIS A 1 120 ? 60.786 40.766 42.856 1.00 24.41 120 HIS A N 1
ATOM 775 C CA . HIS A 1 120 ? 61.139 42.167 43.140 1.00 24.99 120 HIS A CA 1
ATOM 776 C C . HIS A 1 120 ? 60.584 42.565 44.515 1.00 23.20 120 HIS A C 1
ATOM 777 O O . HIS A 1 120 ? 61.315 43.089 45.359 1.00 23.59 120 HIS A O 1
ATOM 784 N N . PHE A 1 121 ? 59.296 42.303 44.763 1.00 22.26 121 PHE A N 1
ATOM 785 C CA . PHE A 1 121 ? 58.707 42.676 46.090 1.00 22.46 121 PHE A CA 1
ATOM 786 C C . PHE A 1 121 ? 59.289 41.840 47.216 1.00 21.06 121 PHE A C 1
ATOM 787 O O . PHE A 1 121 ? 59.410 42.358 48.299 1.00 22.48 121 PHE A O 1
ATOM 795 N N . ASP A 1 122 ? 59.720 40.606 46.954 1.00 23.41 122 ASP A N 1
ATOM 796 C CA . ASP A 1 122 ? 60.444 39.818 47.960 1.00 24.52 122 ASP A CA 1
ATOM 797 C C . ASP A 1 122 ? 61.713 40.548 48.385 1.00 26.85 122 ASP A C 1
ATOM 798 O O . ASP A 1 122 ? 62.029 40.688 49.578 1.00 28.66 122 ASP A O 1
ATOM 803 N N . GLU A 1 123 ? 62.447 41.013 47.388 1.00 24.23 123 GLU A N 1
ATOM 804 C CA . GLU A 1 123 ? 63.726 41.695 47.642 1.00 27.91 123 GLU A CA 1
ATOM 805 C C . GLU A 1 123 ? 63.502 42.998 48.401 1.00 25.36 123 GLU A C 1
ATOM 806 O O . GLU A 1 123 ? 64.206 43.319 49.375 1.00 27.55 123 GLU A O 1
ATOM 812 N N . GLN A 1 124 ? 62.448 43.709 47.999 1.00 23.96 124 GLN A N 1
ATOM 813 C CA . GLN A 1 124 ? 62.059 44.972 48.661 1.00 24.84 124 GLN A CA 1
ATOM 814 C C . GLN A 1 124 ? 61.700 44.770 50.123 1.00 25.79 124 GLN A C 1
ATOM 815 O O . GLN A 1 124 ? 62.004 45.587 50.948 1.00 26.25 124 GLN A O 1
ATOM 821 N N . ARG A 1 125 ? 61.058 43.651 50.418 1.00 24.57 125 ARG A N 1
ATOM 822 C CA . ARG A 1 125 ? 60.612 43.337 51.751 1.00 25.94 125 ARG A CA 1
ATOM 823 C C . ARG A 1 125 ? 61.796 43.109 52.714 1.00 25.69 125 ARG A C 1
ATOM 824 O O . ARG A 1 125 ? 61.687 43.351 53.928 1.00 27.29 125 ARG A O 1
ATOM 832 N N . GLU A 1 126 ? 62.938 42.670 52.189 1.00 27.02 126 GLU A N 1
ATOM 833 C CA . GLU A 1 126 ? 64.095 42.263 53.017 1.00 30.86 126 GLU A CA 1
ATOM 834 C C . GLU A 1 126 ? 64.594 43.377 53.913 1.00 31.05 126 GLU A C 1
ATOM 835 O O . GLU A 1 126 ? 65.047 43.134 55.038 1.00 36.64 126 GLU A O 1
ATOM 841 N N . SER A 1 127 ? 64.537 44.604 53.426 1.00 27.02 127 SER A N 1
ATOM 842 C CA . SER A 1 127 ? 65.105 45.716 54.158 1.00 30.82 127 SER A CA 1
ATOM 843 C C . SER A 1 127 ? 64.102 46.457 55.034 1.00 28.53 127 SER A C 1
ATOM 844 O O . SER A 1 127 ? 64.443 47.484 55.624 1.00 36.85 127 SER A O 1
ATOM 847 N N . MET A 1 128 ? 62.880 45.937 55.126 1.00 27.42 128 MET A N 1
ATOM 848 C CA A MET A 1 128 ? 61.875 46.567 55.969 0.50 26.35 128 MET A CA 1
ATOM 849 C CA B MET A 1 128 ? 61.817 46.549 55.926 0.50 26.11 128 MET A CA 1
ATOM 850 C C . MET A 1 128 ? 61.799 45.949 57.325 1.00 25.53 128 MET A C 1
ATOM 851 O O . MET A 1 128 ? 61.734 44.738 57.447 1.00 29.30 128 MET A O 1
ATOM 860 N N . SER A 1 129 ? 61.754 46.806 58.361 1.00 24.03 129 SER A N 1
ATOM 861 C CA . SER A 1 129 ? 61.615 46.283 59.728 1.00 25.88 129 SER A CA 1
ATOM 862 C C . SER A 1 129 ? 60.225 45.771 59.991 1.00 22.87 129 SER A C 1
ATOM 863 O O . SER A 1 129 ? 60.039 44.888 60.838 1.00 25.37 129 SER A O 1
ATOM 866 N N . VAL A 1 130 ? 59.249 46.298 59.244 1.00 22.21 130 VAL A N 1
ATOM 867 C CA . VAL A 1 130 ? 57.841 45.870 59.345 1.00 22.08 130 VAL A CA 1
ATOM 868 C C . VAL A 1 130 ? 57.325 45.471 57.976 1.00 22.95 130 VAL A C 1
ATOM 869 O O . VAL A 1 130 ? 56.721 46.270 57.285 1.00 24.88 130 VAL A O 1
ATOM 873 N N . PRO A 1 131 ? 57.676 44.274 57.545 1.00 23.28 131 PRO A N 1
ATOM 874 C CA . PRO A 1 131 ? 57.318 43.910 56.183 1.00 23.75 131 PRO A CA 1
ATOM 875 C C . PRO A 1 131 ? 55.812 43.750 56.013 1.00 25.31 131 PRO A C 1
ATOM 876 O O . PRO A 1 131 ? 55.103 43.508 56.977 1.00 27.84 131 PRO A O 1
ATOM 880 N N . GLY A 1 132 ? 55.353 43.942 54.784 1.00 24.94 132 GLY A N 1
ATOM 881 C CA . GLY A 1 132 ? 54.009 43.672 54.389 1.00 27.03 132 GLY A CA 1
ATOM 882 C C . GLY A 1 132 ? 53.975 42.677 53.250 1.00 23.77 132 GLY A C 1
ATOM 883 O O . GLY A 1 132 ? 54.991 42.114 52.913 1.00 30.64 132 GLY A O 1
ATOM 884 N N . HIS A 1 133 ? 52.787 42.401 52.737 1.00 22.34 133 HIS A N 1
ATOM 885 C CA . HIS A 1 133 ? 52.612 41.530 51.606 1.00 22.58 133 HIS A CA 1
ATOM 886 C C . HIS A 1 133 ? 51.256 41.807 51.003 1.00 21.87 133 HIS A C 1
ATOM 887 O O . HIS A 1 133 ? 50.232 41.604 51.664 1.00 23.52 133 HIS A O 1
ATOM 894 N N . ALA A 1 134 ? 51.255 42.210 49.739 1.00 22.46 134 ALA A N 1
ATOM 895 C CA . ALA A 1 134 ? 50.009 42.556 49.095 1.00 21.53 134 ALA A CA 1
ATOM 896 C C . ALA A 1 134 ? 49.186 41.365 48.655 1.00 23.70 134 ALA A C 1
ATOM 897 O O . ALA A 1 134 ? 48.027 41.536 48.327 1.00 25.52 134 ALA A O 1
ATOM 899 N N . LEU A 1 135 ? 49.802 40.185 48.558 1.00 25.06 135 LEU A N 1
ATOM 900 C CA . LEU A 1 135 ? 49.185 39.038 47.902 1.00 25.67 135 LEU A CA 1
ATOM 901 C C . LEU A 1 135 ? 48.671 37.987 48.875 1.00 29.92 135 LEU A C 1
ATOM 902 O O . LEU A 1 135 ? 47.890 37.087 48.485 1.00 33.58 135 LEU A O 1
ATOM 907 N N . LYS A 1 136 ? 49.190 38.005 50.099 1.00 30.50 136 LYS A N 1
ATOM 908 C CA . LYS A 1 136 ? 48.802 36.986 51.061 1.00 33.64 136 LYS A CA 1
ATOM 909 C C . LYS A 1 136 ? 48.715 37.553 52.438 1.00 32.18 136 LYS A C 1
ATOM 910 O O . LYS A 1 136 ? 49.255 38.629 52.714 1.00 32.81 136 LYS A O 1
ATOM 916 N N . ALA A 1 137 ? 47.995 36.806 53.286 1.00 33.60 137 ALA A N 1
ATOM 917 C CA . ALA A 1 137 ? 47.544 37.313 54.572 1.00 36.86 137 ALA A CA 1
ATOM 918 C C . ALA A 1 137 ? 48.641 37.126 55.569 1.00 38.68 137 ALA A C 1
ATOM 919 O O . ALA A 1 137 ? 48.976 35.998 55.949 1.00 49.34 137 ALA A O 1
ATOM 921 N N . VAL A 1 138 ? 49.264 38.231 55.927 1.00 45.50 138 VAL A N 1
ATOM 922 C CA . VAL A 1 138 ? 50.321 38.215 56.893 1.00 47.49 138 VAL A CA 1
ATOM 923 C C . VAL A 1 138 ? 49.903 39.149 58.006 1.00 45.18 138 VAL A C 1
ATOM 924 O O . VAL A 1 138 ? 49.251 40.218 57.783 1.00 45.49 138 VAL A O 1
ATOM 928 N N . GLN A 1 139 ? 50.213 38.674 59.210 1.00 41.51 139 GLN A N 1
ATOM 929 C CA . GLN A 1 139 ? 50.136 39.465 60.420 1.00 38.04 139 GLN A CA 1
ATOM 930 C C . GLN A 1 139 ? 51.517 40.100 60.550 1.00 36.55 139 GLN A C 1
ATOM 931 O O . GLN A 1 139 ? 52.559 39.437 60.737 1.00 47.78 139 GLN A O 1
ATOM 937 N N . SER A 1 140 ? 51.520 41.393 60.426 1.00 34.32 140 SER A N 1
ATOM 938 C CA . SER A 1 140 ? 52.789 42.141 60.538 1.00 34.75 140 SER A CA 1
ATOM 939 C C . SER A 1 140 ? 53.226 42.111 61.992 1.00 31.81 140 SER A C 1
ATOM 940 O O . SER A 1 140 ? 52.511 41.634 62.891 1.00 33.12 140 SER A O 1
ATOM 943 N N . ARG A 1 141 ? 54.422 42.652 62.211 1.00 33.91 141 ARG A N 1
ATOM 944 C CA . ARG A 1 141 ? 54.986 42.760 63.534 1.00 35.37 141 ARG A CA 1
ATOM 945 C C . ARG A 1 141 ? 54.352 43.841 64.377 1.00 30.46 141 ARG A C 1
ATOM 946 O O . ARG A 1 141 ? 54.711 43.984 65.531 1.00 34.80 141 ARG A O 1
ATOM 954 N N . ASN A 1 142 ? 53.430 44.624 63.789 1.00 28.52 142 ASN A N 1
ATOM 955 C CA . ASN A 1 142 ? 52.809 45.738 64.535 1.00 27.75 142 ASN A CA 1
ATOM 956 C C . ASN A 1 142 ? 51.955 45.236 65.656 1.00 35.00 142 ASN A C 1
ATOM 957 O O . ASN A 1 142 ? 51.031 44.477 65.417 1.00 42.92 142 ASN A O 1
ATOM 962 N N . SER A 1 143 ? 52.240 45.694 66.866 1.00 36.13 143 SER A N 1
ATOM 963 C CA . SER A 1 143 ? 51.416 45.348 68.049 1.00 39.07 143 SER A CA 1
ATOM 964 C C . SER A 1 143 ? 51.238 46.596 68.890 1.00 37.26 143 SER A C 1
ATOM 965 O O . SER A 1 143 ? 51.533 46.629 70.081 1.00 59.73 143 SER A O 1
ATOM 968 N N . PHE A 1 144 ? 50.736 47.617 68.245 1.00 30.95 144 PHE A N 1
ATOM 969 C CA . PHE A 1 144 ? 50.281 48.853 68.893 1.00 30.53 144 PHE A CA 1
ATOM 970 C C . PHE A 1 144 ? 48.880 49.120 68.385 1.00 29.14 144 PHE A C 1
ATOM 971 O O . PHE A 1 144 ? 48.443 48.502 67.412 1.00 30.12 144 PHE A O 1
ATOM 979 N N . ARG A 1 145 ? 48.222 50.084 68.995 1.00 29.55 145 ARG A N 1
ATOM 980 C CA . ARG A 1 145 ? 46.858 50.407 68.636 1.00 29.10 145 ARG A CA 1
ATOM 981 C C . ARG A 1 145 ? 46.700 51.928 68.607 1.00 25.35 145 ARG A C 1
ATOM 982 O O . ARG A 1 145 ? 46.947 52.583 69.630 1.00 31.49 145 ARG A O 1
ATOM 990 N N . PHE A 1 146 ? 46.323 52.497 67.470 1.00 25.07 146 PHE A N 1
ATOM 991 C CA . PHE A 1 146 ? 45.935 53.897 67.422 1.00 24.57 146 PHE A CA 1
ATOM 992 C C . PHE A 1 146 ? 44.604 54.006 68.234 1.00 24.01 146 PHE A C 1
ATOM 993 O O . PHE A 1 146 ? 43.728 53.130 68.149 1.00 24.82 146 PHE A O 1
ATOM 1001 N N . PRO A 1 147 ? 44.438 55.097 68.999 1.00 25.93 147 PRO A N 1
ATOM 1002 C CA . PRO A 1 147 ? 43.127 55.324 69.632 1.00 26.86 147 PRO A CA 1
ATOM 1003 C C . PRO A 1 147 ? 42.037 55.554 68.625 1.00 26.22 147 PRO A C 1
ATOM 1004 O O . PRO A 1 147 ? 42.289 56.039 67.518 1.00 25.97 147 PRO A O 1
ATOM 1008 N N . ASP A 1 148 ? 40.798 55.217 68.983 1.00 26.93 148 ASP A N 1
ATOM 1009 C CA . ASP A 1 148 ? 39.698 55.681 68.165 1.00 25.84 148 ASP A CA 1
ATOM 1010 C C . ASP A 1 148 ? 39.714 57.210 68.046 1.00 24.20 148 ASP A C 1
ATOM 1011 O O . ASP A 1 148 ? 39.941 57.940 69.028 1.00 27.94 148 ASP A O 1
ATOM 1016 N N . ASN A 1 149 ? 39.484 57.669 66.826 1.00 24.72 149 ASN A N 1
ATOM 1017 C CA . ASN A 1 149 ? 39.399 59.089 66.532 1.00 24.93 149 ASN A CA 1
ATOM 1018 C C . ASN A 1 149 ? 38.591 59.324 65.276 1.00 23.98 149 ASN A C 1
ATOM 1019 O O . ASN A 1 149 ? 39.126 59.420 64.194 1.00 24.15 149 ASN A O 1
ATOM 1024 N N . THR A 1 150 ? 37.276 59.375 65.461 1.00 25.01 150 THR A N 1
ATOM 1025 C CA . THR A 1 150 ? 36.328 59.641 64.402 1.00 23.44 150 THR A CA 1
ATOM 1026 C C . THR A 1 150 ? 35.740 61.018 64.634 1.00 22.71 150 THR A C 1
ATOM 1027 O O . THR A 1 150 ? 35.196 61.294 65.693 1.00 27.17 150 THR A O 1
ATOM 1031 N N . GLN A 1 151 ? 35.809 61.855 63.589 1.00 23.37 151 GLN A N 1
ATOM 1032 C CA . GLN A 1 151 ? 35.392 63.229 63.647 1.00 22.36 151 GLN A CA 1
ATOM 1033 C C . GLN A 1 151 ? 34.300 63.452 62.607 1.00 22.16 151 GLN A C 1
ATOM 1034 O O . GLN A 1 151 ? 34.453 63.134 61.425 1.00 22.94 151 GLN A O 1
ATOM 1040 N N . LYS A 1 152 ? 33.203 64.052 63.058 1.00 23.39 152 LYS A N 1
ATOM 1041 C CA . LYS A 1 152 ? 32.035 64.264 62.232 1.00 23.58 152 LYS A CA 1
ATOM 1042 C C . LYS A 1 152 ? 32.140 65.608 61.515 1.00 21.08 152 LYS A C 1
ATOM 1043 O O . LYS A 1 152 ? 32.585 66.612 62.100 1.00 24.82 152 LYS A O 1
ATOM 1049 N N . ARG A 1 153 ? 31.629 65.629 60.286 1.00 22.51 153 ARG A N 1
ATOM 1050 C CA . ARG A 1 153 ? 31.564 66.848 59.467 1.00 22.62 153 ARG A CA 1
ATOM 1051 C C . ARG A 1 153 ? 30.163 66.947 58.880 1.00 23.34 153 ARG A C 1
ATOM 1052 O O . ARG A 1 153 ? 29.617 65.973 58.423 1.00 23.93 153 ARG A O 1
ATOM 1060 N N . ASP A 1 154 ? 29.571 68.122 58.946 1.00 24.16 154 ASP A N 1
ATOM 1061 C CA . ASP A 1 154 ? 28.241 68.345 58.368 1.00 24.56 154 ASP A CA 1
ATOM 1062 C C . ASP A 1 154 ? 28.397 68.464 56.856 1.00 21.92 154 ASP A C 1
ATOM 1063 O O . ASP A 1 154 ? 28.997 69.416 56.326 1.00 26.84 154 ASP A O 1
ATOM 1068 N N . MET A 1 155 ? 27.779 67.510 56.168 1.00 22.69 155 MET A N 1
ATOM 1069 C CA . MET A 1 155 ? 27.829 67.462 54.736 1.00 23.80 155 MET A CA 1
ATOM 1070 C C . MET A 1 155 ? 26.482 67.802 54.075 1.00 23.17 155 MET A C 1
ATOM 1071 O O . MET A 1 155 ? 26.336 67.722 52.875 1.00 26.63 155 MET A O 1
ATOM 1076 N N . SER A 1 156 ? 25.529 68.279 54.879 1.00 23.38 156 SER A N 1
ATOM 1077 C CA . SER A 1 156 ? 24.171 68.495 54.393 1.00 24.02 156 SER A CA 1
ATOM 1078 C C . SER A 1 156 ? 24.064 69.554 53.283 1.00 23.20 156 SER A C 1
ATOM 1079 O O . SER A 1 156 ? 23.222 69.447 52.383 1.00 27.41 156 SER A O 1
ATOM 1082 N N . ASN A 1 157 ? 24.920 70.566 53.348 1.00 24.74 157 ASN A N 1
ATOM 1083 C CA A ASN A 1 157 ? 25.033 71.491 52.167 0.50 28.82 157 ASN A CA 1
ATOM 1084 C CA B ASN A 1 157 ? 25.071 71.590 52.369 0.50 27.29 157 ASN A CA 1
ATOM 1085 C C . ASN A 1 157 ? 26.464 71.481 51.691 1.00 30.28 157 ASN A C 1
ATOM 1086 O O . ASN A 1 157 ? 27.030 72.480 51.287 1.00 33.75 157 ASN A O 1
ATOM 1095 N N . GLY A 1 158 ? 27.009 70.267 51.637 1.00 27.19 158 GLY A N 1
ATOM 1096 C CA . GLY A 1 158 ? 28.339 70.015 51.113 1.00 28.24 158 GLY A CA 1
ATOM 1097 C C . GLY A 1 158 ? 29.407 70.292 52.150 1.00 26.11 158 GLY A C 1
ATOM 1098 O O . GLY A 1 158 ? 29.138 70.698 53.292 1.00 30.35 158 GLY A O 1
ATOM 1099 N N . TYR A 1 159 ? 30.646 70.136 51.726 1.00 25.14 159 TYR A N 1
ATOM 1100 C CA . TYR A 1 159 ? 31.790 70.261 52.610 1.00 24.22 159 TYR A CA 1
ATOM 1101 C C . TYR A 1 159 ? 33.031 70.137 51.747 1.00 23.17 159 TYR A C 1
ATOM 1102 O O . TYR A 1 159 ? 33.158 69.179 50.993 1.00 29.71 159 TYR A O 1
ATOM 1111 N N . MET A 1 160 ? 33.950 71.092 51.840 1.00 25.55 160 MET A N 1
ATOM 1112 C CA . MET A 1 160 ? 35.157 71.041 51.038 1.00 25.71 160 MET A CA 1
ATOM 1113 C C . MET A 1 160 ? 36.329 70.725 51.954 1.00 25.58 160 MET A C 1
ATOM 1114 O O . MET A 1 160 ? 36.662 71.519 52.841 1.00 30.83 160 MET A O 1
ATOM 1119 N N . ALA A 1 161 ? 36.930 69.545 51.747 1.00 23.85 161 ALA A N 1
ATOM 1120 C CA . ALA A 1 161 ? 38.009 69.069 52.592 1.00 25.50 161 ALA A CA 1
ATOM 1121 C C . ALA A 1 161 ? 39.318 69.117 51.834 1.00 22.73 161 ALA A C 1
ATOM 1122 O O . ALA A 1 161 ? 39.472 68.488 50.756 1.00 24.41 161 ALA A O 1
ATOM 1124 N N . VAL A 1 162 ? 40.270 69.818 52.432 1.00 25.68 162 VAL A N 1
ATOM 1125 C CA . VAL A 1 162 ? 41.650 69.793 51.969 1.00 24.47 162 VAL A CA 1
ATOM 1126 C C . VAL A 1 162 ? 42.486 69.144 53.066 1.00 24.76 162 VAL A C 1
ATOM 1127 O O . VAL A 1 162 ? 43.014 68.057 52.867 1.00 25.34 162 VAL A O 1
ATOM 1131 N N . ARG A 1 163 ? 42.553 69.794 54.229 1.00 25.30 163 ARG A N 1
ATOM 1132 C CA . ARG A 1 163 ? 43.172 69.222 55.424 1.00 24.19 163 ARG A CA 1
ATOM 1133 C C . ARG A 1 163 ? 42.121 68.591 56.320 1.00 26.13 163 ARG A C 1
ATOM 1134 O O . ARG A 1 163 ? 42.458 67.859 57.226 1.00 28.50 163 ARG A O 1
ATOM 1142 N N . GLY A 1 164 ? 40.842 68.879 56.074 1.00 24.54 164 GLY A N 1
ATOM 1143 C CA . GLY A 1 164 ? 39.758 68.235 56.817 1.00 25.21 164 GLY A CA 1
ATOM 1144 C C . GLY A 1 164 ? 39.471 68.732 58.221 1.00 25.82 164 GLY A C 1
ATOM 1145 O O . GLY A 1 164 ? 38.782 68.059 58.980 1.00 24.66 164 GLY A O 1
ATOM 1146 N N . ASP A 1 165 ? 40.031 69.882 58.574 1.00 26.97 165 ASP A N 1
ATOM 1147 C CA . ASP A 1 165 ? 39.793 70.539 59.872 1.00 26.85 165 ASP A CA 1
ATOM 1148 C C . ASP A 1 165 ? 40.276 69.687 61.050 1.00 26.99 165 ASP A C 1
ATOM 1149 O O . ASP A 1 165 ? 39.818 69.831 62.190 1.00 28.09 165 ASP A O 1
ATOM 1154 N N . VAL A 1 166 ? 41.283 68.858 60.775 1.00 25.77 166 VAL A N 1
ATOM 1155 C CA . VAL A 1 166 ? 41.847 68.038 61.828 1.00 24.98 166 VAL A CA 1
ATOM 1156 C C . VAL A 1 166 ? 42.909 68.806 62.637 1.00 26.27 166 VAL A C 1
ATOM 1157 O O . VAL A 1 166 ? 43.380 69.883 62.227 1.00 28.35 166 VAL A O 1
ATOM 1161 N N . ALA A 1 167 ? 43.278 68.244 63.789 1.00 28.07 167 ALA A N 1
ATOM 1162 C CA . ALA A 1 167 ? 44.258 68.864 64.705 1.00 30.68 167 ALA A CA 1
ATOM 1163 C C . ALA A 1 167 ? 45.700 68.619 64.240 1.00 28.31 167 ALA A C 1
ATOM 1164 O O . ALA A 1 167 ? 45.949 67.763 63.367 1.00 28.02 167 ALA A O 1
ATOM 1166 N N . ARG A 1 168 ? 46.652 69.329 64.857 1.00 30.95 168 ARG A N 1
ATOM 1167 C CA . ARG A 1 168 ? 48.062 69.055 64.603 1.00 29.59 168 ARG A CA 1
ATOM 1168 C C . ARG A 1 168 ? 48.327 67.558 64.892 1.00 27.60 168 ARG A C 1
ATOM 1169 O O . ARG A 1 168 ? 47.787 66.964 65.859 1.00 29.06 168 ARG A O 1
ATOM 1177 N N . LYS A 1 169 ? 49.138 66.973 64.014 1.00 27.30 169 LYS A N 1
ATOM 1178 C CA . LYS A 1 169 ? 49.595 65.585 64.096 1.00 25.69 169 LYS A CA 1
ATOM 1179 C C . LYS A 1 169 ? 48.476 64.559 63.935 1.00 24.45 169 LYS A C 1
ATOM 1180 O O . LYS A 1 169 ? 48.610 63.397 64.314 1.00 27.52 169 LYS A O 1
ATOM 1186 N N . GLU A 1 170 ? 47.399 65.001 63.299 1.00 23.69 170 GLU A N 1
ATOM 1187 C CA . GLU A 1 170 ? 46.333 64.092 62.866 1.00 24.03 170 GLU A CA 1
ATOM 1188 C C . GLU A 1 170 ? 46.373 63.956 61.355 1.00 22.39 170 GLU A C 1
ATOM 1189 O O . GLU A 1 170 ? 46.456 64.964 60.641 1.00 23.15 170 GLU A O 1
ATOM 1195 N N . VAL A 1 171 ? 46.257 62.705 60.877 1.00 22.08 171 VAL A N 1
ATOM 1196 C CA . VAL A 1 171 ? 46.175 62.440 59.450 1.00 21.25 171 VAL A CA 1
ATOM 1197 C C . VAL A 1 171 ? 44.991 61.537 59.140 1.00 19.87 171 VAL A C 1
ATOM 1198 O O . VAL A 1 171 ? 44.616 60.658 59.927 1.00 20.82 171 VAL A O 1
ATOM 1202 N N . VAL A 1 172 ? 44.383 61.813 57.996 1.00 19.42 172 VAL A N 1
ATOM 1203 C CA . VAL A 1 172 ? 43.262 61.041 57.475 1.00 19.25 172 VAL A CA 1
ATOM 1204 C C . VAL A 1 172 ? 43.795 60.256 56.288 1.00 18.61 172 VAL A C 1
ATOM 1205 O O . VAL A 1 172 ? 44.348 60.825 55.357 1.00 19.77 172 VAL A O 1
ATOM 1209 N N . LEU A 1 173 ? 43.662 58.949 56.373 1.00 18.79 173 LEU A N 1
ATOM 1210 C CA . LEU A 1 173 ? 44.159 58.109 55.324 1.00 18.47 173 LEU A CA 1
ATOM 1211 C C . LEU A 1 173 ? 43.072 57.807 54.293 1.00 17.31 173 LEU A C 1
ATOM 1212 O O . LEU A 1 173 ? 41.978 57.332 54.652 1.00 19.23 173 LEU A O 1
ATOM 1217 N N . THR A 1 174 ? 43.340 58.128 53.030 1.00 16.84 174 THR A N 1
ATOM 1218 C CA . THR A 1 174 ? 42.375 57.957 51.978 1.00 17.32 174 THR A CA 1
ATOM 1219 C C . THR A 1 174 ? 42.918 57.163 50.816 1.00 16.57 174 THR A C 1
ATOM 1220 O O . THR A 1 174 ? 44.102 57.266 50.460 1.00 18.05 174 THR A O 1
ATOM 1224 N N . PHE A 1 175 ? 42.042 56.336 50.260 1.00 16.35 175 PHE A N 1
ATOM 1225 C CA . PHE A 1 175 ? 42.436 55.375 49.233 1.00 16.94 175 PHE A CA 1
ATOM 1226 C C . PHE A 1 175 ? 41.486 55.479 48.050 1.00 17.64 175 PHE A C 1
ATOM 1227 O O . PHE A 1 175 ? 40.283 55.246 48.196 1.00 17.21 175 PHE A O 1
ATOM 1235 N N . ASP A 1 176 ? 42.054 55.794 46.890 1.00 16.84 176 ASP A N 1
ATOM 1236 C CA . ASP A 1 176 ? 41.283 55.908 45.640 1.00 16.83 176 ASP A CA 1
ATOM 1237 C C . ASP A 1 176 ? 41.391 54.706 44.731 1.00 17.86 176 ASP A C 1
ATOM 1238 O O . ASP A 1 176 ? 42.457 54.085 44.658 1.00 17.50 176 ASP A O 1
ATOM 1243 N N . ASP A 1 177 ? 40.299 54.486 44.012 1.00 18.05 177 ASP A N 1
ATOM 1244 C CA . ASP A 1 177 ? 40.212 53.660 42.803 1.00 19.09 177 ASP A CA 1
ATOM 1245 C C . ASP A 1 177 ? 40.026 52.181 42.965 1.00 18.65 177 ASP A C 1
ATOM 1246 O O . ASP A 1 177 ? 39.916 51.471 41.974 1.00 21.63 177 ASP A O 1
ATOM 1251 N N . GLY A 1 178 ? 39.916 51.755 44.206 1.00 18.78 178 GLY A N 1
ATOM 1252 C CA . GLY A 1 178 ? 39.656 50.351 44.543 1.00 19.83 178 GLY A CA 1
ATOM 1253 C C . GLY A 1 178 ? 38.157 50.082 44.555 1.00 19.25 178 GLY A C 1
ATOM 1254 O O . GLY A 1 178 ? 37.344 50.919 44.170 1.00 19.16 178 GLY A O 1
ATOM 1255 N N . PRO A 1 179 ? 37.779 48.899 45.011 1.00 18.69 179 PRO A N 1
ATOM 1256 C CA . PRO A 1 179 ? 38.694 47.906 45.573 1.00 20.13 179 PRO A CA 1
ATOM 1257 C C . PRO A 1 179 ? 39.401 47.073 44.521 1.00 20.71 179 PRO A C 1
ATOM 1258 O O . PRO A 1 179 ? 38.832 46.787 43.456 1.00 24.25 179 PRO A O 1
ATOM 1262 N N . HIS A 1 180 ? 40.620 46.664 44.851 1.00 20.01 180 HIS A N 1
ATOM 1263 C CA . HIS A 1 180 ? 41.332 45.642 44.063 1.00 20.18 180 HIS A CA 1
ATOM 1264 C C . HIS A 1 180 ? 40.988 44.261 44.635 1.00 20.98 180 HIS A C 1
ATOM 1265 O O . HIS A 1 180 ? 40.602 44.141 45.787 1.00 23.91 180 HIS A O 1
ATOM 1272 N N . GLY A 1 181 ? 41.113 43.214 43.817 1.00 21.65 181 GLY A N 1
ATOM 1273 C CA . GLY A 1 181 ? 40.825 41.874 44.260 1.00 23.53 181 GLY A CA 1
ATOM 1274 C C . GLY A 1 181 ? 41.773 41.255 45.274 1.00 22.35 181 GLY A C 1
ATOM 1275 O O . GLY A 1 181 ? 41.378 40.328 45.977 1.00 24.80 181 GLY A O 1
ATOM 1276 N N . LEU A 1 182 ? 43.001 41.791 45.358 1.00 21.40 182 LEU A N 1
ATOM 1277 C CA . LEU A 1 182 ? 43.996 41.342 46.317 1.00 22.21 182 LEU A CA 1
ATOM 1278 C C . LEU A 1 182 ? 44.503 42.429 47.239 1.00 20.95 182 LEU A C 1
ATOM 1279 O O . LEU A 1 182 ? 44.543 42.222 48.451 1.00 22.71 182 LEU A O 1
ATOM 1284 N N . TYR A 1 183 ? 44.897 43.580 46.680 1.00 20.05 183 TYR A N 1
ATOM 1285 C CA . TYR A 1 183 ? 45.673 44.519 47.484 1.00 20.98 183 TYR A CA 1
ATOM 1286 C C . TYR A 1 183 ? 44.854 45.196 48.568 1.00 20.43 183 TYR A C 1
ATOM 1287 O O . TYR A 1 183 ? 45.392 45.547 49.635 1.00 20.10 183 TYR A O 1
ATOM 1296 N N . THR A 1 184 ? 43.580 45.411 48.292 1.00 19.54 184 THR A N 1
ATOM 1297 C CA . THR A 1 184 ? 42.745 46.094 49.243 1.00 19.33 184 THR A CA 1
ATOM 1298 C C . THR A 1 184 ? 42.656 45.298 50.550 1.00 19.54 184 THR A C 1
ATOM 1299 O O . THR A 1 184 ? 42.725 45.877 51.637 1.00 18.95 184 THR A O 1
ATOM 1303 N N . ASP A 1 185 ? 42.518 43.965 50.441 1.00 20.13 185 ASP A N 1
ATOM 1304 C CA . ASP A 1 185 ? 42.461 43.126 51.634 1.00 20.48 185 ASP A CA 1
ATOM 1305 C C . ASP A 1 185 ? 43.779 43.265 52.429 1.00 20.23 185 ASP A C 1
ATOM 1306 O O . ASP A 1 185 ? 43.756 43.257 53.641 1.00 20.66 185 ASP A O 1
ATOM 1311 N N . ALA A 1 186 ? 44.927 43.362 51.758 1.00 19.80 186 ALA A N 1
ATOM 1312 C CA . ALA A 1 186 ? 46.194 43.570 52.481 1.00 19.67 186 ALA A CA 1
ATOM 1313 C C . ALA A 1 186 ? 46.176 44.909 53.247 1.00 18.86 186 ALA A C 1
ATOM 1314 O O . ALA A 1 186 ? 46.590 44.980 54.393 1.00 19.69 186 ALA A O 1
ATOM 1316 N N . ILE A 1 187 ? 45.665 45.952 52.604 1.00 18.90 187 ILE A N 1
ATOM 1317 C CA . ILE A 1 187 ? 45.526 47.247 53.247 1.00 18.84 187 ILE A CA 1
ATOM 1318 C C . ILE A 1 187 ? 44.561 47.130 54.459 1.00 18.19 187 ILE A C 1
ATOM 1319 O O . ILE A 1 187 ? 44.858 47.632 55.560 1.00 18.69 187 ILE A O 1
ATOM 1324 N N . LEU A 1 188 ? 43.441 46.432 54.281 1.00 18.02 188 LEU A N 1
ATOM 1325 C CA . LEU A 1 188 ? 42.494 46.220 55.386 1.00 18.20 188 LEU A CA 1
ATOM 1326 C C . LEU A 1 188 ? 43.164 45.520 56.566 1.00 17.97 188 LEU A C 1
ATOM 1327 O O . LEU A 1 188 ? 42.949 45.888 57.715 1.00 19.23 188 LEU A O 1
ATOM 1332 N N . ARG A 1 189 ? 43.966 44.489 56.280 1.00 18.92 189 ARG A N 1
ATOM 1333 C CA . ARG A 1 189 ? 44.639 43.754 57.365 1.00 20.43 189 ARG A CA 1
ATOM 1334 C C . ARG A 1 189 ? 45.566 44.683 58.125 1.00 21.37 189 ARG A C 1
ATOM 1335 O O . ARG A 1 189 ? 45.593 44.688 59.353 1.00 21.33 189 ARG A O 1
ATOM 1343 N N . ALA A 1 190 ? 46.291 45.493 57.380 1.00 19.88 190 ALA A N 1
ATOM 1344 C CA . ALA A 1 190 ? 47.263 46.409 58.004 1.00 20.11 190 ALA A CA 1
ATOM 1345 C C . ALA A 1 190 ? 46.553 47.441 58.886 1.00 19.15 190 ALA A C 1
ATOM 1346 O O . ALA A 1 190 ? 46.968 47.717 60.016 1.00 19.92 190 ALA A O 1
ATOM 1348 N N . LEU A 1 191 ? 45.469 47.996 58.377 1.00 19.04 191 LEU A N 1
ATOM 1349 C CA . LEU A 1 191 ? 44.699 48.973 59.136 1.00 18.73 191 LEU A CA 1
ATOM 1350 C C . LEU A 1 191 ? 44.123 48.365 60.394 1.00 18.38 191 LEU A C 1
ATOM 1351 O O . LEU A 1 191 ? 44.187 48.954 61.482 1.00 19.28 191 LEU A O 1
ATOM 1356 N N . LYS A 1 192 ? 43.514 47.197 60.239 1.00 19.38 192 LYS A N 1
ATOM 1357 C CA . LYS A 1 192 ? 42.814 46.567 61.338 1.00 21.52 192 LYS A CA 1
ATOM 1358 C C . LYS A 1 192 ? 43.762 46.215 62.490 1.00 21.51 192 LYS A C 1
ATOM 1359 O O . LYS A 1 192 ? 43.391 46.342 63.675 1.00 23.67 192 LYS A O 1
ATOM 1365 N N . GLU A 1 193 ? 44.970 45.738 62.154 1.00 21.09 193 GLU A N 1
ATOM 1366 C CA . GLU A 1 193 ? 45.968 45.337 63.163 1.00 24.69 193 GLU A CA 1
ATOM 1367 C C . GLU A 1 193 ? 46.267 46.438 64.171 1.00 23.01 193 GLU A C 1
ATOM 1368 O O . GLU A 1 193 ? 46.638 46.139 65.327 1.00 25.99 193 GLU A O 1
ATOM 1374 N N . VAL A 1 194 ? 46.165 47.689 63.709 1.00 21.24 194 VAL A N 1
ATOM 1375 C CA . VAL A 1 194 ? 46.522 48.838 64.538 1.00 23.06 194 VAL A CA 1
ATOM 1376 C C . VAL A 1 194 ? 45.315 49.751 64.845 1.00 21.51 194 VAL A C 1
ATOM 1377 O O . VAL A 1 194 ? 45.478 50.893 65.305 1.00 22.44 194 VAL A O 1
ATOM 1381 N N . ASN A 1 195 ? 44.109 49.252 64.576 1.00 21.73 195 ASN A N 1
ATOM 1382 C CA . ASN A 1 195 ? 42.858 49.991 64.862 1.00 21.63 195 ASN A CA 1
ATOM 1383 C C . ASN A 1 195 ? 42.740 51.284 64.083 1.00 21.61 195 ASN A C 1
ATOM 1384 O O . ASN A 1 195 ? 42.103 52.199 64.546 1.00 26.18 195 ASN A O 1
ATOM 1389 N N . ALA A 1 196 ? 43.340 51.339 62.893 1.00 20.89 196 ALA A N 1
ATOM 1390 C CA . ALA A 1 196 ? 43.214 52.506 62.037 1.00 21.17 196 ALA A CA 1
ATOM 1391 C C . ALA A 1 196 ? 41.999 52.385 61.137 1.00 20.58 196 ALA A C 1
ATOM 1392 O O . ALA A 1 196 ? 41.743 51.317 60.571 1.00 21.28 196 ALA A O 1
ATOM 1394 N N . LYS A 1 197 ? 41.276 53.494 60.977 1.00 21.27 197 LYS A N 1
ATOM 1395 C CA . LYS A 1 197 ? 40.161 53.546 60.029 1.00 20.83 197 LYS A CA 1
ATOM 1396 C C . LYS A 1 197 ? 40.583 54.476 58.904 1.00 19.31 197 LYS A C 1
ATOM 1397 O O . LYS A 1 197 ? 41.426 55.344 59.088 1.00 22.84 197 LYS A O 1
ATOM 1403 N N . ALA A 1 198 ? 39.950 54.312 57.751 1.00 18.44 198 ALA A N 1
ATOM 1404 C CA . ALA A 1 198 ? 40.302 55.066 56.545 1.00 17.82 198 ALA A CA 1
ATOM 1405 C C . ALA A 1 198 ? 39.077 55.367 55.702 1.00 17.88 198 ALA A C 1
ATOM 1406 O O . ALA A 1 198 ? 38.008 54.818 55.922 1.00 18.53 198 ALA A O 1
ATOM 1408 N N . MET A 1 199 ? 39.270 56.264 54.727 1.00 17.71 199 MET A N 1
ATOM 1409 C CA . MET A 1 199 ? 38.233 56.645 53.817 1.00 17.38 199 MET A CA 1
ATOM 1410 C C . MET A 1 199 ? 38.609 55.994 52.434 1.00 16.05 199 MET A C 1
ATOM 1411 O O . MET A 1 199 ? 39.735 56.187 51.938 1.00 18.26 199 MET A O 1
ATOM 1416 N N . PHE A 1 200 ? 37.669 55.290 51.804 1.00 17.19 200 PHE A N 1
ATOM 1417 C CA . PHE A 1 200 ? 37.874 54.718 50.486 1.00 16.46 200 PHE A CA 1
ATOM 1418 C C . PHE A 1 200 ? 36.974 55.392 49.474 1.00 18.44 200 PHE A C 1
ATOM 1419 O O . PHE A 1 200 ? 35.758 55.437 49.647 1.00 19.73 200 PHE A O 1
ATOM 1427 N N . PHE A 1 201 ? 37.595 55.941 48.436 1.00 17.58 201 PHE A N 1
ATOM 1428 C CA . PHE A 1 201 ? 36.881 56.563 47.334 1.00 17.17 201 PHE A CA 1
ATOM 1429 C C . PHE A 1 201 ? 36.945 55.582 46.162 1.00 18.08 201 PHE A C 1
AT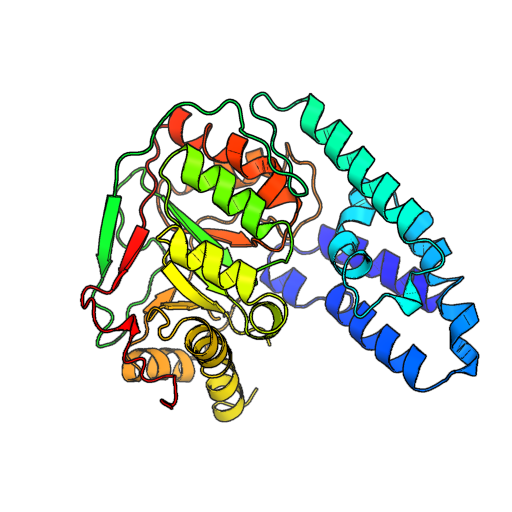OM 1430 O O . PHE A 1 201 ? 37.855 55.581 45.347 1.00 18.50 201 PHE A O 1
ATOM 1438 N N . ALA A 1 202 ? 35.946 54.713 46.136 1.00 18.31 202 ALA A N 1
ATOM 1439 C CA . ALA A 1 202 ? 35.916 53.590 45.223 1.00 19.65 202 ALA A CA 1
ATOM 1440 C C . ALA A 1 202 ? 35.484 54.029 43.844 1.00 19.44 202 ALA A C 1
ATOM 1441 O O . ALA A 1 202 ? 34.739 54.991 43.714 1.00 21.35 202 ALA A O 1
ATOM 1443 N N . THR A 1 203 ? 35.925 53.315 42.809 1.00 20.05 203 THR A N 1
ATOM 1444 C CA A THR A 1 203 ? 35.432 53.625 41.499 0.50 20.33 203 THR A CA 1
ATOM 1445 C CA B THR A 1 203 ? 35.482 53.578 41.431 0.50 22.80 203 THR A CA 1
ATOM 1446 C C . THR A 1 203 ? 34.483 52.521 41.027 1.00 21.32 203 THR A C 1
ATOM 1447 O O . THR A 1 203 ? 34.615 51.342 41.429 1.00 23.65 203 THR A O 1
ATOM 1454 N N . GLY A 1 204 ? 33.510 52.915 40.203 1.00 21.70 204 GLY A N 1
ATOM 1455 C CA . GLY A 1 204 ? 32.493 51.992 39.729 1.00 22.16 204 GLY A CA 1
ATOM 1456 C C . GLY A 1 204 ? 33.035 50.716 39.117 1.00 21.76 204 GLY A C 1
ATOM 1457 O O . GLY A 1 204 ? 32.542 49.626 39.428 1.00 22.96 204 GLY A O 1
ATOM 1458 N N . LYS A 1 205 ? 34.049 50.844 38.260 1.00 23.37 205 LYS A N 1
ATOM 1459 C CA . LYS A 1 205 ? 34.600 49.696 37.595 1.00 23.24 205 LYS A CA 1
ATOM 1460 C C . LYS A 1 205 ? 35.167 48.680 38.618 1.00 22.62 205 LYS A C 1
ATOM 1461 O O . LYS A 1 205 ? 34.940 47.486 38.500 1.00 23.69 205 LYS A O 1
ATOM 1467 N N . SER A 1 206 ? 35.918 49.175 39.596 1.00 21.81 206 SER A N 1
ATOM 1468 C CA . SER A 1 206 ? 36.483 48.306 40.631 1.00 21.23 206 SER A CA 1
ATOM 1469 C C . SER A 1 206 ? 35.416 47.641 41.487 1.00 20.71 206 SER A C 1
ATOM 1470 O O . SER A 1 206 ? 35.522 46.467 41.846 1.00 22.62 206 SER A O 1
ATOM 1473 N N . VAL A 1 207 ? 34.385 48.408 41.802 1.00 20.31 207 VAL A N 1
ATOM 1474 C CA . VAL A 1 207 ? 33.288 47.897 42.614 1.00 19.54 207 VAL A CA 1
ATOM 1475 C C . VAL A 1 207 ? 32.524 46.778 41.891 1.00 22.14 207 VAL A C 1
ATOM 1476 O O . VAL A 1 207 ? 32.207 45.756 42.475 1.00 25.05 207 VAL A O 1
ATOM 1480 N N . ARG A 1 208 ? 32.260 46.975 40.618 1.00 22.17 208 ARG A N 1
ATOM 1481 C CA A ARG A 1 208 ? 31.581 45.953 39.835 0.50 23.27 208 ARG A CA 1
ATOM 1482 C CA B ARG A 1 208 ? 31.612 45.947 39.776 0.50 26.29 208 ARG A CA 1
ATOM 1483 C C . ARG A 1 208 ? 32.445 44.679 39.679 1.00 23.90 208 ARG A C 1
ATOM 1484 O O . ARG A 1 208 ? 31.919 43.570 39.630 1.00 26.66 208 ARG A O 1
ATOM 1499 N N . THR A 1 209 ? 33.751 44.838 39.601 1.00 23.95 209 THR A N 1
ATOM 1500 C CA . THR A 1 209 ? 34.647 43.700 39.494 1.00 25.55 209 THR A CA 1
ATOM 1501 C C . THR A 1 209 ? 34.781 42.940 40.818 1.00 22.61 209 THR A C 1
ATOM 1502 O O . THR A 1 209 ? 34.802 41.723 40.828 1.00 25.71 209 THR A O 1
ATOM 1506 N N . ASN A 1 210 ? 34.811 43.678 41.941 1.00 21.20 210 ASN A N 1
ATOM 1507 C CA . ASN A 1 210 ? 35.194 43.149 43.247 1.00 21.62 210 ASN A CA 1
ATOM 1508 C C . ASN A 1 210 ? 34.190 43.497 44.348 1.00 22.82 210 ASN A C 1
ATOM 1509 O O . ASN A 1 210 ? 34.561 44.071 45.387 1.00 22.22 210 ASN A O 1
ATOM 1514 N N . PRO A 1 211 ? 32.919 43.130 44.173 1.00 22.59 211 PRO A N 1
ATOM 1515 C CA . PRO A 1 211 ? 31.960 43.519 45.220 1.00 21.25 211 PRO A CA 1
ATOM 1516 C C . PRO A 1 211 ? 32.210 42.876 46.593 1.00 20.82 211 PRO A C 1
ATOM 1517 O O . PRO A 1 211 ? 31.936 43.495 47.604 1.00 22.89 211 PRO A O 1
ATOM 1521 N N . GLU A 1 212 ? 32.708 41.631 46.627 1.00 22.55 212 GLU A N 1
ATOM 1522 C CA . GLU A 1 212 ? 32.966 40.986 47.916 1.00 24.04 212 GLU A CA 1
ATOM 1523 C C . GLU A 1 212 ? 34.065 41.700 48.677 1.00 22.97 212 GLU A C 1
ATOM 1524 O O . GLU A 1 212 ? 33.969 41.863 49.897 1.00 23.98 212 GLU A O 1
ATOM 1530 N N . ALA A 1 213 ? 35.090 42.160 47.946 1.00 22.25 213 ALA A N 1
ATOM 1531 C CA . ALA A 1 213 ? 36.130 42.961 48.563 1.00 23.61 213 ALA A CA 1
ATOM 1532 C C . ALA A 1 213 ? 35.546 44.249 49.134 1.00 21.51 213 ALA A C 1
ATOM 1533 O O . ALA A 1 213 ? 35.901 44.643 50.240 1.00 21.43 213 ALA A O 1
ATOM 1535 N N . LEU A 1 214 ? 34.613 44.873 48.413 1.00 19.60 214 LEU A N 1
ATOM 1536 C CA . LEU A 1 214 ? 33.992 46.090 48.928 1.00 19.48 214 LEU A CA 1
ATOM 1537 C C . LEU A 1 214 ? 33.242 45.796 50.250 1.00 20.05 214 LEU A C 1
ATOM 1538 O O . LEU A 1 214 ? 33.289 46.581 51.194 1.00 20.24 214 LEU A O 1
ATOM 1543 N N . LYS A 1 215 ? 32.532 44.666 50.282 1.00 21.21 215 LYS A N 1
ATOM 1544 C CA . LYS A 1 215 ? 31.859 44.277 51.501 1.00 20.82 215 LYS A CA 1
ATOM 1545 C C . LYS A 1 215 ? 32.824 44.102 52.682 1.00 20.71 215 LYS A C 1
ATOM 1546 O O . LYS A 1 215 ? 32.475 44.429 53.817 1.00 21.65 215 LYS A O 1
ATOM 1552 N N . ARG A 1 216 ? 34.025 43.577 52.431 1.00 21.24 216 ARG A N 1
ATOM 1553 C CA . ARG A 1 216 ? 35.016 43.468 53.508 1.00 22.24 216 ARG A CA 1
ATOM 1554 C C . ARG A 1 216 ? 35.499 44.812 53.968 1.00 20.84 216 ARG A C 1
ATOM 1555 O O . ARG A 1 216 ? 35.719 44.990 55.165 1.00 22.90 216 ARG A O 1
ATOM 1563 N N . VAL A 1 217 ? 35.667 45.766 53.048 1.00 19.63 217 VAL A N 1
ATOM 1564 C CA . VAL A 1 217 ? 36.024 47.131 53.459 1.00 18.37 217 VAL A CA 1
ATOM 1565 C C . VAL A 1 217 ? 34.922 47.662 54.393 1.00 19.47 217 VAL A C 1
ATOM 1566 O O . VAL A 1 217 ? 35.224 48.190 55.466 1.00 20.49 217 VAL A O 1
ATOM 1570 N N . ALA A 1 218 ? 33.662 47.516 53.977 1.00 18.21 218 ALA A N 1
ATOM 1571 C CA . ALA A 1 218 ? 32.515 48.004 54.754 1.00 19.96 218 ALA A CA 1
ATOM 1572 C C . ALA A 1 218 ? 32.497 47.365 56.168 1.00 19.98 218 ALA A C 1
ATOM 1573 O O . ALA A 1 218 ? 32.284 48.045 57.182 1.00 21.69 218 ALA A O 1
ATOM 1575 N N . ALA A 1 219 ? 32.718 46.051 56.223 1.00 21.57 219 ALA A N 1
ATOM 1576 C CA . ALA A 1 219 ? 32.614 45.328 57.472 1.00 22.55 219 ALA A CA 1
ATOM 1577 C C . ALA A 1 219 ? 33.693 45.758 58.496 1.00 22.60 219 ALA A C 1
ATOM 1578 O O . ALA A 1 219 ? 33.514 45.535 59.689 1.00 25.68 219 ALA A O 1
ATOM 1580 N N . ASP A 1 220 ? 34.793 46.338 58.003 1.00 21.33 220 ASP A N 1
ATOM 1581 C CA . ASP A 1 220 ? 35.899 46.764 58.844 1.00 23.18 220 ASP A CA 1
ATOM 1582 C C . ASP A 1 220 ? 35.711 48.196 59.363 1.00 22.76 220 ASP A C 1
ATOM 1583 O O . ASP A 1 220 ? 36.595 48.711 60.030 1.00 24.95 220 ASP A O 1
ATOM 1588 N N . GLY A 1 221 ? 34.566 48.831 59.078 1.00 21.37 221 GLY A N 1
ATOM 1589 C CA . GLY A 1 221 ? 34.209 50.122 59.694 1.00 21.33 221 GLY A CA 1
ATOM 1590 C C . GLY A 1 221 ? 34.698 51.363 58.973 1.00 19.94 221 GLY A C 1
ATOM 1591 O O . GLY A 1 221 ? 34.570 52.469 59.478 1.00 23.20 221 GLY A O 1
ATOM 1592 N N . HIS A 1 222 ? 35.190 51.189 57.752 1.00 20.49 222 HIS A N 1
ATOM 1593 C CA . HIS A 1 222 ? 35.736 52.314 57.020 1.00 19.18 222 HIS A CA 1
ATOM 1594 C C . HIS A 1 222 ? 34.628 53.123 56.340 1.00 19.85 222 HIS A C 1
ATOM 1595 O O . HIS A 1 222 ? 33.511 52.645 56.134 1.00 20.67 222 HIS A O 1
ATOM 1602 N N . VAL A 1 223 ? 34.969 54.350 56.005 1.00 17.83 223 VAL A N 1
ATOM 1603 C CA . VAL A 1 223 ? 34.112 55.214 55.184 1.00 18.00 223 VAL A CA 1
ATOM 1604 C C . VAL A 1 223 ? 34.313 54.826 53.725 1.00 18.00 223 VAL A C 1
ATOM 1605 O O . VAL A 1 223 ? 35.439 54.593 53.283 1.00 18.39 223 VAL A O 1
ATOM 1609 N N . ILE A 1 224 ? 33.212 54.734 52.982 1.00 17.74 224 ILE A N 1
ATOM 1610 C CA . ILE A 1 224 ? 33.246 54.398 51.569 1.00 17.15 224 ILE A CA 1
A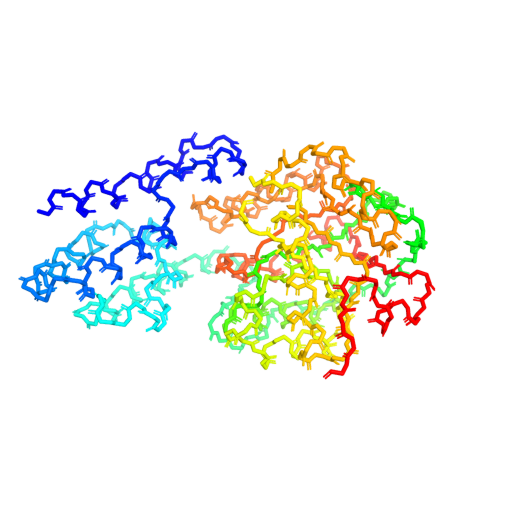TOM 1611 C C . ILE A 1 224 ? 32.380 55.363 50.768 1.00 17.59 224 ILE A C 1
ATOM 1612 O O . ILE A 1 224 ? 31.170 55.360 50.904 1.00 18.74 224 ILE A O 1
ATOM 1617 N N . GLY A 1 225 ? 33.059 56.177 49.947 1.00 17.16 225 GLY A N 1
ATOM 1618 C CA . GLY A 1 225 ? 32.429 57.015 48.947 1.00 17.08 225 GLY A CA 1
ATOM 1619 C C . GLY A 1 225 ? 32.904 56.618 47.573 1.00 17.41 225 GLY A C 1
ATOM 1620 O O . GLY A 1 225 ? 33.205 55.454 47.318 1.00 19.08 225 GLY A O 1
ATOM 1621 N N . SER A 1 226 ? 32.997 57.590 46.672 1.00 18.86 226 SER A N 1
ATOM 1622 C CA . SER A 1 226 ? 33.360 57.281 45.291 1.00 19.38 226 SER A CA 1
ATOM 1623 C C . SER A 1 226 ? 34.331 58.285 44.673 1.00 19.45 226 SER A C 1
ATOM 1624 O O . SER A 1 226 ? 34.478 59.374 45.171 1.00 17.99 226 SER A O 1
ATOM 1627 N N . HIS A 1 227 ? 35.010 57.829 43.609 1.00 25.92 227 HIS A N 1
ATOM 1628 C CA . HIS A 1 227 ? 35.974 58.600 42.838 1.00 22.11 227 HIS A CA 1
ATOM 1629 C C . HIS A 1 227 ? 35.608 58.339 41.387 1.00 22.87 227 HIS A C 1
ATOM 1630 O O . HIS A 1 227 ? 35.602 57.200 40.955 1.00 29.23 227 HIS A O 1
ATOM 1637 N N . SER A 1 228 ? 35.309 59.393 40.639 1.00 28.97 228 SER A N 1
ATOM 1638 C CA . SER A 1 228 ? 35.064 59.248 39.188 1.00 34.31 228 SER A CA 1
ATOM 1639 C C . SER A 1 228 ? 36.362 59.382 38.425 1.00 42.80 228 SER A C 1
ATOM 1640 O O . SER A 1 228 ? 37.357 59.921 38.932 1.00 43.43 228 SER A O 1
ATOM 1643 N N . ILE A 1 229 ? 36.365 58.910 37.189 1.00 55.20 229 ILE A N 1
ATOM 1644 C CA . ILE A 1 229 ? 37.645 58.573 36.565 1.00 59.09 229 ILE A CA 1
ATOM 1645 C C . ILE A 1 229 ? 38.074 59.275 35.264 1.00 54.73 229 ILE A C 1
ATOM 1646 O O . ILE A 1 229 ? 39.270 59.290 34.958 1.00 53.58 229 ILE A O 1
ATOM 1651 N N . THR A 1 230 ? 37.147 59.871 34.523 1.00 65.24 230 THR A N 1
ATOM 1652 C CA . THR A 1 230 ? 37.497 60.535 33.244 1.00 70.53 230 THR A CA 1
ATOM 1653 C C . THR A 1 230 ? 38.081 61.939 33.429 1.00 63.98 230 THR A C 1
ATOM 1654 O O . THR A 1 230 ? 37.920 62.561 34.475 1.00 78.49 230 THR A O 1
ATOM 1658 N N . LEU A 1 249 ? 34.285 66.403 29.294 1.00 48.52 249 LEU A N 1
ATOM 1659 C CA . LEU A 1 249 ? 32.921 65.968 29.439 1.00 44.55 249 LEU A CA 1
ATOM 1660 C C . LEU A 1 249 ? 32.028 67.183 29.585 1.00 44.23 249 LEU A C 1
ATOM 1661 O O . LEU A 1 249 ? 32.438 68.207 30.154 1.00 42.62 249 LEU A O 1
ATOM 1666 N N . THR A 1 250 ? 30.800 67.052 29.102 1.00 36.13 250 THR A N 1
ATOM 1667 C CA . THR A 1 250 ? 29.777 68.034 29.375 1.00 38.16 250 THR A CA 1
ATOM 1668 C C . THR A 1 250 ? 29.403 67.867 30.846 1.00 33.98 250 THR A C 1
ATOM 1669 O O . THR A 1 250 ? 29.763 66.863 31.500 1.00 30.93 250 THR A O 1
ATOM 1673 N N . PHE A 1 251 ? 28.694 68.863 31.362 1.00 31.09 251 PHE A N 1
ATOM 1674 C CA . PHE A 1 251 ? 28.215 68.823 32.722 1.00 28.33 251 PHE A CA 1
ATOM 1675 C C . PHE A 1 251 ? 27.381 67.553 32.967 1.00 25.77 251 PHE A C 1
ATOM 1676 O O . PHE A 1 251 ? 27.583 66.851 33.961 1.00 25.11 251 PHE A O 1
ATOM 1684 N N . ASP A 1 252 ? 26.438 67.261 32.070 1.00 25.76 252 ASP A N 1
ATOM 1685 C CA . ASP A 1 252 ? 25.570 66.101 32.297 1.00 24.58 252 ASP A CA 1
ATOM 1686 C C . ASP A 1 252 ? 26.374 64.813 32.261 1.00 26.95 252 ASP A C 1
ATOM 1687 O O . ASP A 1 252 ? 26.125 63.914 33.055 1.00 24.68 252 ASP A O 1
ATOM 1692 N N . GLU A 1 253 ? 27.342 64.713 31.357 1.00 28.08 253 GLU A N 1
ATOM 1693 C CA . GLU A 1 253 ? 28.181 63.496 31.319 1.00 25.91 253 GLU A CA 1
ATOM 1694 C C . GLU A 1 253 ? 28.978 63.381 32.605 1.00 25.48 253 GLU A C 1
ATOM 1695 O O . GLU A 1 253 ? 29.105 62.292 33.173 1.00 26.12 253 GLU A O 1
ATOM 1701 N N . ALA A 1 254 ? 29.519 64.507 33.074 1.00 25.58 254 ALA A N 1
ATOM 1702 C CA . ALA A 1 254 ? 30.320 64.497 34.306 1.00 23.64 254 ALA A CA 1
ATOM 1703 C C . ALA A 1 254 ? 29.454 64.142 35.518 1.00 24.50 254 ALA A C 1
ATOM 1704 O O . ALA A 1 254 ? 29.862 63.340 36.360 1.00 24.46 254 ALA A O 1
ATOM 1706 N N . ALA A 1 255 ? 28.257 64.713 35.576 1.00 22.97 255 ALA A N 1
ATOM 1707 C CA . ALA A 1 255 ? 27.343 64.427 36.691 1.00 23.88 255 ALA A CA 1
ATOM 1708 C C . ALA A 1 255 ? 26.958 62.963 36.690 1.00 23.27 255 ALA A C 1
ATOM 1709 O O . ALA A 1 255 ? 26.825 62.358 37.749 1.00 24.23 255 ALA A O 1
ATOM 1711 N N . ALA A 1 256 ? 26.768 62.387 35.492 1.00 24.30 256 ALA A N 1
ATOM 1712 C CA . ALA A 1 256 ? 26.472 60.972 35.401 1.00 25.24 256 ALA A CA 1
ATOM 1713 C C . ALA A 1 256 ? 27.626 60.104 35.923 1.00 22.81 256 ALA A C 1
ATOM 1714 O O . ALA A 1 256 ? 27.381 59.055 36.560 1.00 24.49 256 ALA A O 1
ATOM 1716 N N . GLU A 1 257 ? 28.870 60.542 35.697 1.00 24.01 257 GLU A N 1
ATOM 1717 C CA . GLU A 1 257 ? 30.075 59.855 36.202 1.00 26.46 257 GLU A CA 1
ATOM 1718 C C . GLU A 1 257 ? 30.091 59.946 37.753 1.00 26.16 257 GLU A C 1
ATOM 1719 O O . GLU A 1 257 ? 30.408 58.978 38.457 1.00 27.75 257 GLU A O 1
ATOM 1725 N N . VAL A 1 258 ? 29.743 61.118 38.289 1.00 23.74 258 VAL A N 1
ATOM 1726 C CA . VAL A 1 258 ? 29.666 61.274 39.738 1.00 23.58 258 VAL A CA 1
ATOM 1727 C C . VAL A 1 258 ? 28.642 60.308 40.336 1.00 24.78 258 VAL A C 1
ATOM 1728 O O . VAL A 1 258 ? 28.945 59.598 41.299 1.00 25.08 258 VAL A O 1
ATOM 1732 N N . ARG A 1 259 ? 27.440 60.277 39.762 1.00 23.02 259 ARG A N 1
ATOM 1733 C CA A ARG A 1 259 ? 26.367 59.361 40.203 0.50 24.72 259 ARG A CA 1
ATOM 1734 C CA B ARG A 1 259 ? 26.382 59.414 40.277 0.50 25.60 259 ARG A CA 1
ATOM 1735 C C . ARG A 1 259 ? 26.732 57.916 40.077 1.00 26.84 259 ARG A C 1
ATOM 1736 O O . ARG A 1 259 ? 26.426 57.099 40.936 1.00 26.48 259 ARG A O 1
ATOM 1751 N N . GLY A 1 260 ? 27.382 57.565 38.963 1.00 26.39 260 GLY A N 1
ATOM 1752 C CA . GLY A 1 260 ? 27.609 56.150 38.683 1.00 25.32 260 GLY A CA 1
ATOM 1753 C C . GLY A 1 260 ? 28.458 55.402 39.691 1.00 24.51 260 GLY A C 1
ATOM 1754 O O . GLY A 1 260 ? 28.147 54.250 40.041 1.00 25.49 260 GLY A O 1
ATOM 1755 N N . GLY A 1 261 ? 29.539 56.012 40.171 1.00 26.61 261 GLY A N 1
ATOM 1756 C CA . GLY A 1 261 ? 30.382 55.355 41.185 1.00 26.61 261 GLY A CA 1
ATOM 1757 C C . GLY A 1 261 ? 29.630 55.229 42.528 1.00 23.72 261 GLY A C 1
ATOM 1758 O O . GLY A 1 261 ? 29.696 54.222 43.211 1.00 22.34 261 GLY A O 1
ATOM 1759 N N . HIS A 1 262 ? 28.893 56.276 42.878 1.00 21.49 262 HIS A N 1
ATOM 1760 C CA . HIS A 1 262 ? 28.082 56.264 44.071 1.00 21.01 262 HIS A CA 1
ATOM 1761 C C . HIS A 1 262 ? 27.015 55.171 43.994 1.00 19.45 262 HIS A C 1
ATOM 1762 O O . HIS A 1 262 ? 26.820 54.411 44.943 1.00 20.20 262 HIS A O 1
ATOM 1769 N N . GLN A 1 263 ? 26.366 55.083 42.839 1.00 19.83 263 GLN A N 1
ATOM 1770 C CA . GLN A 1 263 ? 25.375 54.051 42.630 1.00 19.62 263 GLN A CA 1
ATOM 1771 C C . GLN A 1 263 ? 25.985 52.639 42.753 1.00 19.94 263 GLN A C 1
ATOM 1772 O O . GLN A 1 263 ? 25.352 51.741 43.299 1.00 20.96 263 GLN A O 1
ATOM 1778 N N . ALA A 1 264 ? 27.193 52.453 42.212 1.00 19.91 264 ALA A N 1
ATOM 1779 C CA . ALA A 1 264 ? 27.824 51.123 42.251 1.00 21.60 264 ALA A CA 1
ATOM 1780 C C . ALA A 1 264 ? 28.032 50.697 43.706 1.00 19.91 264 ALA A C 1
ATOM 1781 O O . ALA A 1 264 ? 27.783 49.549 44.072 1.00 21.30 264 ALA A O 1
ATOM 1783 N N . VAL A 1 265 ? 28.537 51.625 44.531 1.00 19.44 265 VAL A N 1
ATOM 1784 C CA . VAL A 1 265 ? 28.749 51.309 45.942 1.00 19.74 265 VAL A CA 1
ATOM 1785 C C . VAL A 1 265 ? 27.416 50.964 46.622 1.00 18.78 265 VAL A C 1
ATOM 1786 O O . VAL A 1 265 ? 27.298 49.962 47.340 1.00 19.98 265 VAL A O 1
ATOM 1790 N N . PHE A 1 266 ? 26.439 51.816 46.406 1.00 18.57 266 PHE A N 1
ATOM 1791 C CA . PHE A 1 266 ? 25.100 51.637 46.973 1.00 18.98 266 PHE A CA 1
ATOM 1792 C C . PHE A 1 266 ? 24.479 50.302 46.573 1.00 20.19 266 PHE A C 1
ATOM 1793 O O . PHE A 1 266 ? 23.883 49.608 47.396 1.00 21.86 266 PHE A O 1
ATOM 1801 N N . ASP A 1 267 ? 24.643 49.938 45.301 1.00 20.34 267 ASP A N 1
ATOM 1802 C CA . ASP A 1 267 ? 24.086 48.680 44.811 1.00 21.24 267 ASP A CA 1
ATOM 1803 C C . ASP A 1 267 ? 24.666 47.458 45.533 1.00 22.23 267 ASP A C 1
ATOM 1804 O O . ASP A 1 267 ? 23.962 46.439 45.669 1.00 27.41 267 ASP A O 1
ATOM 1809 N N . VAL A 1 268 ? 25.921 47.554 45.987 1.00 21.01 268 VAL A N 1
ATOM 1810 C CA . VAL A 1 268 ? 26.539 46.442 46.736 1.00 22.10 268 VAL A CA 1
ATOM 1811 C C . VAL A 1 268 ? 26.154 46.467 48.217 1.00 22.18 268 VAL A C 1
ATOM 1812 O O . VAL A 1 268 ? 25.761 45.436 48.792 1.00 23.77 268 VAL A O 1
ATOM 1816 N N . LEU A 1 269 ? 26.254 47.645 48.834 1.00 20.55 269 LEU A N 1
ATOM 1817 C CA . LEU A 1 269 ? 26.198 47.765 50.283 1.00 20.76 269 LEU A CA 1
ATOM 1818 C C . LEU A 1 269 ? 2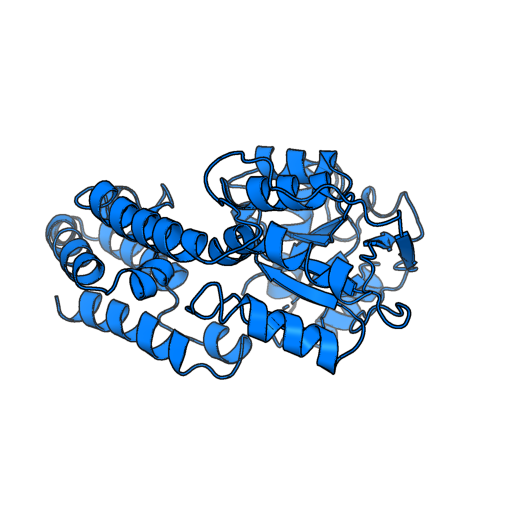4.844 48.163 50.864 1.00 21.91 269 LEU A C 1
ATOM 1819 O O . LEU A 1 269 ? 24.595 47.894 52.048 1.00 23.16 269 LEU A O 1
ATOM 1824 N N . GLY A 1 270 ? 23.997 48.812 50.059 1.00 20.35 270 GLY A N 1
ATOM 1825 C CA . GLY A 1 270 ? 22.793 49.405 50.577 1.00 22.57 270 GLY A CA 1
ATOM 1826 C C . GLY A 1 270 ? 23.012 50.774 51.192 1.00 20.80 270 GLY A C 1
ATOM 1827 O O . GLY A 1 270 ? 22.108 51.383 51.759 1.00 23.50 270 GLY A O 1
ATOM 1828 N N . TRP A 1 271 ? 24.227 51.287 51.040 1.00 20.00 271 TRP A N 1
ATOM 1829 C CA . TRP A 1 271 ? 24.566 52.626 51.465 1.00 19.79 271 TRP A CA 1
ATOM 1830 C C . TRP A 1 271 ? 25.836 53.057 50.736 1.00 18.60 271 TRP A C 1
ATOM 1831 O O . TRP A 1 271 ? 26.526 52.246 50.135 1.00 20.07 271 TRP A O 1
ATOM 1842 N N . VAL A 1 272 ? 26.089 54.364 50.801 1.00 18.09 272 VAL A N 1
ATOM 1843 C CA . VAL A 1 272 ? 27.284 54.979 50.294 1.00 18.43 272 VAL A CA 1
ATOM 1844 C C . VAL A 1 272 ? 27.472 56.269 51.066 1.00 18.65 272 VAL A C 1
ATOM 1845 O O . VAL A 1 272 ? 26.543 57.077 51.174 1.00 19.14 272 VAL A O 1
ATOM 1849 N N . ASP A 1 273 ? 28.648 56.459 51.664 1.00 17.87 273 ASP A N 1
ATOM 1850 C CA . ASP A 1 273 ? 28.860 57.677 52.434 1.00 18.19 273 ASP A CA 1
ATOM 1851 C C . ASP A 1 273 ? 28.840 58.900 51.529 1.00 18.04 273 ASP A C 1
ATOM 1852 O O . ASP A 1 273 ? 29.229 58.827 50.341 1.00 19.30 273 ASP A O 1
ATOM 1857 N N . PRO A 1 274 ? 28.448 60.050 52.109 1.00 18.84 274 PRO A N 1
ATOM 1858 C CA . PRO A 1 274 ? 28.288 61.284 51.296 1.00 18.86 274 PRO A CA 1
ATOM 1859 C C . PRO A 1 274 ? 29.620 61.981 51.098 1.00 19.32 274 PRO A C 1
ATOM 1860 O O . PRO A 1 274 ? 29.779 63.130 51.488 1.00 19.77 274 PRO A O 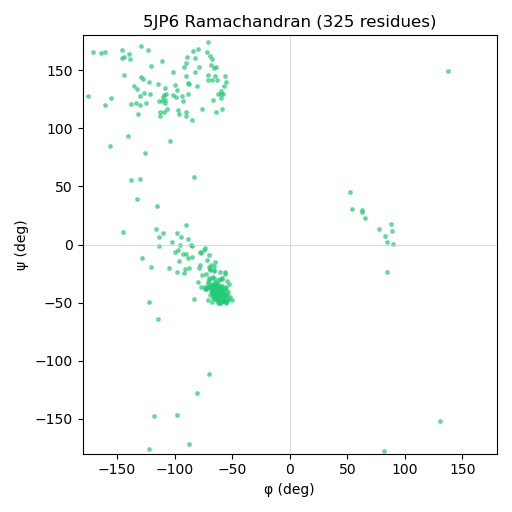1
ATOM 1864 N N . VAL A 1 275 ? 30.573 61.248 50.518 1.00 19.32 275 VAL A N 1
ATOM 1865 C CA . VAL A 1 275 ? 31.921 61.753 50.269 1.00 18.49 275 VAL A CA 1
ATOM 1866 C C . VAL A 1 275 ? 32.327 61.367 48.872 1.00 18.17 275 VAL A C 1
ATOM 1867 O O . VAL A 1 275 ? 32.058 60.241 48.418 1.00 18.57 275 VAL A O 1
ATOM 1871 N N . PHE A 1 276 ? 32.935 62.323 48.175 1.00 18.62 276 PHE A N 1
ATOM 1872 C CA . PHE A 1 276 ? 33.289 62.164 46.777 1.00 19.32 276 PHE A CA 1
ATOM 1873 C C . PHE A 1 276 ? 34.597 62.857 46.489 1.00 18.50 276 PHE A C 1
ATOM 1874 O O . PHE A 1 276 ? 34.892 63.901 47.089 1.00 19.51 276 PHE A O 1
ATOM 1882 N N . ARG A 1 277 ? 35.364 62.274 45.579 1.00 17.99 277 ARG A N 1
ATOM 1883 C CA . ARG A 1 277 ? 36.610 62.883 45.125 1.00 19.41 277 ARG A CA 1
ATOM 1884 C C . ARG A 1 277 ? 36.592 62.969 43.587 1.00 18.69 277 ARG A C 1
ATOM 1885 O O . ARG A 1 277 ? 36.297 61.956 42.905 1.00 21.08 277 ARG A O 1
ATOM 1893 N N . PHE A 1 278 ? 36.895 64.153 43.039 1.00 20.18 278 PHE A N 1
ATOM 1894 C CA . PHE A 1 278 ? 36.931 64.395 41.596 1.00 23.90 278 PHE A CA 1
ATOM 1895 C C . PHE A 1 278 ? 38.126 63.679 40.972 1.00 24.14 278 PHE A C 1
ATOM 1896 O O . PHE A 1 278 ? 39.191 63.515 41.602 1.00 23.51 278 PHE A O 1
ATOM 1912 N N . TYR A 1 280 ? 41.411 64.081 39.324 1.00 35.72 280 TYR A N 1
ATOM 1913 C CA . TYR A 1 280 ? 42.473 64.974 39.871 1.00 29.27 280 TYR A CA 1
ATOM 1914 C C . TYR A 1 280 ? 42.644 66.214 38.987 1.00 31.06 280 TYR A C 1
ATOM 1915 O O . TYR A 1 280 ? 42.771 66.137 37.740 1.00 34.30 280 TYR A O 1
ATOM 1924 N N . GLY A 1 281 ? 42.609 67.372 39.626 1.00 30.03 281 GLY A N 1
ATOM 1925 C CA . GLY A 1 281 ? 42.741 68.621 38.917 1.00 38.61 281 GLY A CA 1
ATOM 1926 C C . GLY A 1 281 ? 41.462 69.256 38.402 1.00 35.80 281 GLY A C 1
ATOM 1927 O O . GLY A 1 281 ? 41.562 70.344 37.757 1.00 42.31 281 GLY A O 1
ATOM 1928 N N . GLU A 1 282 ? 40.308 68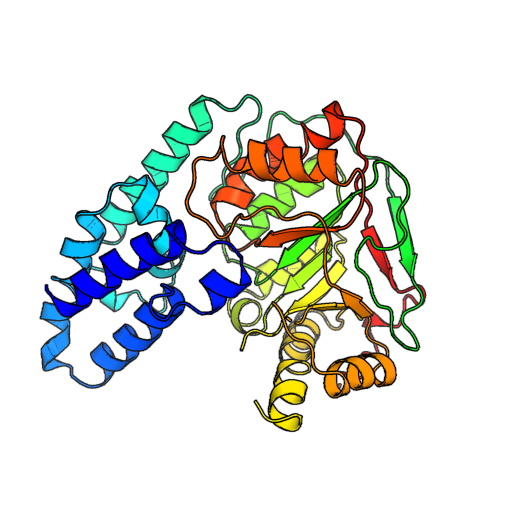.595 38.658 1.00 31.94 282 GLU A N 1
ATOM 1929 C CA . GLU A 1 282 ? 38.988 69.130 38.261 1.00 33.34 282 GLU A CA 1
ATOM 1930 C C . GLU A 1 282 ? 38.739 70.489 38.927 1.00 32.69 282 GLU A C 1
ATOM 1931 O O . GLU A 1 282 ? 38.881 70.592 40.147 1.00 36.59 282 GLU A O 1
ATOM 1937 N N . THR A 1 283 ? 38.410 71.528 38.150 1.00 34.62 283 THR A N 1
ATOM 1938 C CA . THR A 1 283 ? 38.147 72.859 38.729 1.00 34.59 283 THR A CA 1
ATOM 1939 C C . THR A 1 283 ? 36.705 73.330 38.597 1.00 33.15 283 THR A C 1
ATOM 1940 O O . THR A 1 283 ? 36.386 74.423 39.067 1.00 36.54 283 THR A O 1
ATOM 1944 N N . SER A 1 284 ? 35.840 72.527 37.955 1.00 34.22 284 SER A N 1
ATOM 1945 C CA . SER A 1 284 ? 34.544 73.023 37.516 1.00 28.08 284 SER A CA 1
ATOM 1946 C C . SER A 1 284 ? 33.704 73.548 38.683 1.00 24.48 284 SER A C 1
ATOM 1947 O O . SER A 1 284 ? 33.282 72.790 39.583 1.00 24.18 284 SER A O 1
ATOM 1950 N N . LYS A 1 285 ? 33.414 74.843 38.626 1.00 25.62 285 LYS A N 1
ATOM 1951 C CA . LYS A 1 285 ? 32.592 75.476 39.627 1.00 25.39 285 LYS A CA 1
ATOM 1952 C C . LYS A 1 285 ? 31.172 74.911 39.583 1.00 22.43 285 LYS A C 1
ATOM 1953 O O . LYS A 1 285 ? 30.511 74.787 40.639 1.00 23.75 285 LYS A O 1
ATOM 1959 N N . ASP A 1 286 ? 30.719 74.523 38.379 1.00 23.58 286 ASP A N 1
ATOM 1960 C CA . ASP A 1 286 ? 29.371 73.933 38.269 1.00 22.90 286 ASP A CA 1
ATOM 1961 C C . ASP A 1 286 ? 29.296 72.601 39.031 1.00 22.13 286 ASP A C 1
ATOM 1962 O O . ASP A 1 286 ? 28.353 72.354 39.781 1.00 22.72 286 ASP A O 1
ATOM 1967 N N . LEU A 1 287 ? 30.302 71.728 38.828 1.00 23.26 287 LEU A N 1
ATOM 1968 C CA . LEU A 1 287 ? 30.293 70.441 39.540 1.00 23.72 287 LEU A CA 1
ATOM 1969 C C . LEU A 1 287 ? 30.479 70.599 41.034 1.00 21.55 287 LEU A C 1
ATOM 1970 O O . LEU A 1 287 ? 29.870 69.870 41.799 1.00 22.13 287 LEU A O 1
ATOM 1975 N N . LYS A 1 288 ? 31.271 71.577 41.452 1.00 22.88 288 LYS A N 1
ATOM 1976 C CA . LYS A 1 288 ? 31.420 71.857 42.863 1.00 23.01 288 LYS A CA 1
ATOM 1977 C C . LYS A 1 288 ? 30.076 72.284 43.471 1.00 20.47 288 LYS A C 1
ATOM 1978 O O . LYS A 1 288 ? 29.715 71.836 44.573 1.00 21.98 288 LYS A O 1
ATOM 1984 N N . ALA A 1 289 ? 29.329 73.135 42.760 1.00 21.58 289 ALA A N 1
ATOM 1985 C CA . ALA A 1 289 ? 27.993 73.573 43.231 1.00 22.41 289 ALA A CA 1
ATOM 1986 C C . ALA A 1 289 ? 27.008 72.408 43.281 1.00 21.04 289 ALA A C 1
ATOM 1987 O O . ALA A 1 289 ? 26.240 72.273 44.234 1.00 22.22 289 ALA A O 1
ATOM 1989 N N . PHE A 1 290 ? 27.055 71.574 42.253 1.00 20.73 290 PHE A N 1
ATOM 1990 C CA . PHE A 1 290 ? 26.237 70.363 42.181 1.00 21.20 290 PHE A CA 1
ATOM 1991 C C . PHE A 1 290 ? 26.423 69.478 43.422 1.00 20.80 290 PHE A C 1
ATOM 1992 O O . PHE A 1 290 ? 25.440 69.009 44.028 1.00 20.96 290 PHE A O 1
ATOM 2000 N N . LEU A 1 291 ? 27.681 69.241 43.813 1.00 20.37 291 LEU A N 1
ATOM 2001 C CA . LEU A 1 291 ? 27.919 68.393 44.995 1.00 20.66 291 LEU A CA 1
ATOM 2002 C C . LEU A 1 291 ? 27.261 68.940 46.264 1.00 20.17 291 LEU A C 1
ATOM 2003 O O . LEU A 1 291 ? 26.718 68.178 47.068 1.00 21.73 291 LEU A O 1
ATOM 2008 N N . LYS A 1 292 ? 27.324 70.268 46.431 1.00 19.86 292 LYS A N 1
ATOM 2009 C CA . LYS A 1 292 ? 26.720 70.883 47.598 1.00 20.53 292 LYS A CA 1
ATOM 2010 C C . LYS A 1 292 ? 25.201 70.722 47.568 1.00 20.89 292 LYS A C 1
ATOM 2011 O O . LYS A 1 292 ? 24.604 70.340 48.568 1.00 21.89 292 LYS A O 1
ATOM 2017 N N . THR A 1 293 ? 24.592 70.969 46.414 1.00 19.38 293 THR A N 1
ATOM 2018 C CA . THR A 1 293 ? 23.153 70.744 46.251 1.00 19.47 293 THR A CA 1
ATOM 2019 C C . THR A 1 293 ? 22.790 69.290 46.585 1.00 21.62 293 THR A C 1
ATOM 2020 O O . THR A 1 293 ? 21.756 69.010 47.223 1.00 22.22 293 THR A O 1
ATOM 2024 N N . LYS A 1 294 ? 23.675 68.376 46.201 1.00 20.88 294 LYS A N 1
ATOM 2025 C CA . LYS A 1 294 ? 23.472 66.951 46.444 1.00 20.05 294 LYS A CA 1
ATOM 2026 C C . LYS A 1 294 ? 24.031 66.471 47.770 1.00 19.34 294 LYS A C 1
ATOM 2027 O O . LYS A 1 294 ? 24.140 65.271 47.980 1.00 19.78 294 LYS A O 1
ATOM 2033 N N . SER A 1 295 ? 24.314 67.389 48.685 1.00 19.31 295 SER A N 1
ATOM 2034 C CA . SER A 1 295 ? 24.628 67.061 50.081 1.00 20.65 295 SER A CA 1
ATOM 2035 C C . SER A 1 295 ? 25.752 66.016 50.171 1.00 20.52 295 SER A C 1
ATOM 2036 O O . SER A 1 295 ? 25.700 65.075 50.959 1.00 22.65 295 SER A O 1
ATOM 2039 N N . THR A 1 296 ? 26.795 66.243 49.364 1.00 18.78 296 THR A N 1
ATOM 2040 C CA . THR A 1 296 ? 27.907 65.332 49.298 1.00 20.40 296 THR A CA 1
ATOM 2041 C C . THR A 1 296 ? 29.202 66.121 49.453 1.00 19.54 296 THR A C 1
ATOM 2042 O O . THR A 1 296 ? 29.420 67.121 48.745 1.00 21.28 296 THR A O 1
ATOM 2046 N N . GLY A 1 297 ? 30.041 65.687 50.388 1.00 19.38 297 GLY A N 1
ATOM 2047 C CA . GLY A 1 297 ? 31.324 66.359 50.628 1.00 20.01 297 GLY A CA 1
ATOM 2048 C C . GLY A 1 297 ? 32.293 66.105 49.478 1.00 19.67 297 GLY A C 1
ATOM 2049 O O . GLY A 1 297 ? 32.267 65.046 48.873 1.00 20.60 297 GLY A O 1
ATOM 2050 N N . GLU A 1 298 ? 33.116 67.116 49.195 1.00 19.95 298 GLU A N 1
ATOM 2051 C CA . GLU A 1 298 ? 34.134 67.138 48.161 1.00 19.16 298 GLU A CA 1
ATOM 2052 C C . GLU A 1 298 ? 35.476 67.037 48.850 1.00 19.02 298 GLU A C 1
ATOM 2053 O O . GLU A 1 298 ? 35.883 67.919 49.594 1.00 21.12 298 GLU A O 1
ATOM 2059 N N . PHE A 1 299 ? 36.193 65.965 48.575 1.00 19.52 299 PHE A N 1
ATOM 2060 C CA . PHE A 1 299 ? 37.435 65.667 49.292 1.00 20.24 299 PHE A CA 1
ATOM 2061 C C . PHE A 1 299 ? 38.606 65.800 48.338 1.00 19.49 299 PHE A C 1
ATOM 2062 O O . PHE A 1 299 ? 38.797 64.983 47.415 1.00 20.39 299 PHE A O 1
ATOM 2070 N N . ALA A 1 300 ? 39.446 66.790 48.613 1.00 21.94 300 ALA A N 1
ATOM 2071 C CA . ALA A 1 300 ? 40.745 66.897 47.969 1.00 21.88 300 ALA A CA 1
ATOM 2072 C C . ALA A 1 300 ? 41.735 66.278 48.996 1.00 21.43 300 ALA A C 1
ATOM 2073 O O . ALA A 1 300 ? 41.386 65.331 49.695 1.00 21.48 300 ALA A O 1
ATOM 2075 N N . TRP A 1 301 ? 42.960 66.760 49.072 1.00 20.74 301 TRP A N 1
ATOM 2076 C CA . TRP A 1 301 ? 43.994 66.201 49.962 1.00 20.47 301 TRP A CA 1
ATOM 2077 C C . TRP A 1 301 ? 45.100 67.266 50.051 1.00 22.35 301 TRP A C 1
ATOM 2078 O O . TRP A 1 301 ? 45.161 68.183 49.229 1.00 24.12 301 TRP A O 1
ATOM 2089 N N . ASN A 1 302 ? 45.983 67.120 51.041 1.00 21.30 302 ASN A N 1
ATOM 2090 C CA . ASN A 1 302 ? 47.178 67.966 51.109 1.00 21.23 302 ASN A CA 1
ATOM 2091 C C . ASN A 1 302 ? 48.486 67.206 51.267 1.00 21.98 302 ASN A C 1
ATOM 2092 O O . ASN A 1 302 ? 49.541 67.799 51.166 1.00 25.13 302 ASN A O 1
ATOM 2097 N N . ILE A 1 303 ? 48.407 65.923 51.568 1.00 21.26 303 ILE A N 1
ATOM 2098 C CA . ILE A 1 303 ? 49.601 65.095 51.744 1.00 21.96 303 ILE A CA 1
ATOM 2099 C C . ILE A 1 303 ? 49.635 64.073 50.592 1.00 20.87 303 ILE A C 1
ATOM 2100 O O . ILE A 1 303 ? 48.824 63.137 50.547 1.00 21.62 303 ILE A O 1
ATOM 2105 N N . GLU A 1 304 ? 50.598 64.255 49.686 1.00 21.84 304 GLU A N 1
ATOM 2106 C CA . GLU A 1 304 ? 50.782 63.357 48.536 1.00 22.53 304 GLU A CA 1
ATOM 2107 C C . GLU A 1 304 ? 51.682 62.176 48.905 1.00 21.79 304 GLU A C 1
ATOM 2108 O O . GLU A 1 304 ? 52.674 62.333 49.587 1.00 23.15 304 GLU A O 1
ATOM 2114 N N . SER A 1 305 ? 51.294 60.992 48.437 1.00 21.22 305 SER A N 1
ATOM 2115 C CA . SER A 1 305 ? 52.146 59.833 48.488 1.00 21.27 305 SER A CA 1
ATOM 2116 C C . SER A 1 305 ? 52.972 59.655 47.250 1.00 20.64 305 SER A C 1
ATOM 2117 O O . SER A 1 305 ? 54.026 58.992 47.306 1.00 22.72 305 SER A O 1
ATOM 2120 N N . ASP A 1 306 ? 52.493 60.207 46.126 1.00 21.90 306 ASP A N 1
ATOM 2121 C CA . ASP A 1 306 ? 53.096 59.909 44.822 1.00 24.04 306 ASP A CA 1
ATOM 2122 C C . ASP A 1 306 ? 53.168 58.387 44.562 1.00 20.94 306 ASP A C 1
ATOM 2123 O O . ASP A 1 306 ? 54.053 57.926 43.850 1.00 21.64 306 ASP A O 1
ATOM 2128 N N . ASP A 1 307 ? 52.206 57.608 45.112 1.00 20.08 307 ASP A N 1
ATOM 2129 C CA . ASP A 1 307 ? 52.283 56.148 44.981 1.00 20.53 307 ASP A CA 1
ATOM 2130 C C . ASP A 1 307 ? 52.016 55.670 43.544 1.00 20.64 307 ASP A C 1
ATOM 2131 O O . ASP A 1 307 ? 52.231 54.487 43.259 1.00 21.92 307 ASP A O 1
ATOM 2136 N N . TRP A 1 308 ? 51.568 56.565 42.656 1.00 21.88 308 TRP A N 1
ATOM 2137 C CA . TRP A 1 308 ? 51.401 56.288 41.206 1.00 23.60 308 TRP A CA 1
ATOM 2138 C C . TRP A 1 308 ? 52.757 56.114 40.506 1.00 22.65 308 TRP A C 1
ATOM 2139 O O . TRP A 1 308 ? 52.817 55.570 39.396 1.00 23.76 308 TRP A O 1
ATOM 2150 N N . ARG A 1 309 ? 53.829 56.649 41.101 1.00 21.83 309 ARG A N 1
ATOM 2151 C CA . ARG A 1 309 ? 55.142 56.637 40.460 1.00 25.15 309 ARG A CA 1
ATOM 2152 C C . ARG A 1 309 ? 55.895 55.359 40.817 1.00 24.57 309 ARG A C 1
ATOM 2153 O O . ARG A 1 309 ? 56.018 55.000 41.974 1.00 24.78 309 ARG A O 1
ATOM 2161 N N . THR A 1 310 ? 56.408 54.669 39.823 1.00 22.78 310 THR A N 1
ATOM 2162 C CA . THR A 1 310 ? 57.285 53.526 40.056 1.00 22.81 310 THR A CA 1
ATOM 2163 C C . THR A 1 310 ? 58.491 54.019 40.844 1.00 22.78 310 THR A C 1
ATOM 2164 O O . THR A 1 310 ? 59.174 54.990 40.452 1.00 24.99 310 THR A O 1
ATOM 2168 N N . GLN A 1 311 ? 58.770 53.308 41.933 1.00 22.66 311 GLN A N 1
ATOM 2169 C CA . GLN A 1 311 ? 59.853 53.681 42.843 1.00 22.34 311 GLN A CA 1
ATOM 2170 C C . GLN A 1 311 ? 60.037 52.538 43.826 1.00 20.75 311 GLN A C 1
ATOM 2171 O O . GLN A 1 311 ? 59.147 51.683 43.943 1.00 22.46 311 GLN A O 1
ATOM 2177 N N . SER A 1 312 ? 61.149 52.537 44.544 1.00 22.63 312 SER A N 1
ATOM 2178 C CA . SER A 1 312 ? 61.377 51.519 45.572 1.00 20.88 312 SER A CA 1
ATOM 2179 C C . SER A 1 312 ? 60.403 51.694 46.730 1.00 20.05 312 SER A C 1
ATOM 2180 O O . SER A 1 312 ? 59.870 52.792 46.963 1.00 21.28 312 SER A O 1
ATOM 2183 N N . ASN A 1 313 ? 60.209 50.627 47.499 1.00 19.98 313 ASN A N 1
ATOM 2184 C CA . ASN A 1 313 ? 59.432 50.749 48.718 1.00 20.32 313 ASN A CA 1
ATOM 2185 C C . ASN A 1 313 ? 60.003 51.831 49.626 1.00 19.69 313 ASN A C 1
ATOM 2186 O O . ASN A 1 313 ? 59.271 52.626 50.208 1.00 20.73 313 ASN A O 1
ATOM 2191 N N . GLU A 1 314 ? 61.334 51.859 49.731 1.00 20.57 314 GLU A N 1
ATOM 2192 C CA A GLU A 1 314 ? 62.086 52.832 50.530 0.50 20.58 314 GLU A CA 1
ATOM 2193 C CA B GLU A 1 314 ? 62.003 52.827 50.605 0.50 21.77 314 GLU A CA 1
ATOM 2194 C C . GLU A 1 314 ? 61.775 54.271 50.116 1.00 20.29 314 GLU A C 1
ATOM 2195 O O . GLU A 1 314 ? 61.509 55.148 50.930 1.00 21.78 314 GLU A O 1
ATOM 2206 N N . GLN A 1 315 ? 61.816 54.538 48.810 1.00 20.57 315 GLN A N 1
ATOM 2207 C CA A GLN A 1 315 ? 61.524 55.850 48.280 0.50 18.82 315 GLN A CA 1
ATOM 2208 C CA B GLN A 1 315 ? 61.496 55.943 48.322 0.50 22.00 315 GLN A CA 1
ATOM 2209 C C . GLN A 1 315 ? 60.057 56.311 48.573 1.00 20.12 315 GLN A C 1
ATOM 2210 O O . GLN A 1 315 ? 59.807 57.398 48.997 1.00 29.27 315 GLN A O 1
ATOM 2221 N N . LEU A 1 316 ? 59.141 55.354 48.357 1.00 20.37 316 LEU A N 1
ATOM 2222 C CA . LEU A 1 316 ? 57.740 55.656 48.604 1.00 19.83 316 LEU A CA 1
ATOM 2223 C C . LEU A 1 316 ? 57.500 56.027 50.065 1.00 20.31 316 LEU A C 1
ATOM 2224 O O . LEU A 1 316 ? 56.871 57.044 50.349 1.00 20.52 316 LEU A O 1
ATOM 2229 N N . LEU A 1 317 ? 58.034 55.233 51.003 1.00 19.05 317 LEU A N 1
ATOM 2230 C CA . LEU A 1 317 ? 57.892 55.515 52.464 1.00 19.99 317 LEU A CA 1
ATOM 2231 C C . LEU A 1 317 ? 58.521 56.864 52.751 1.00 19.48 317 LEU A C 1
ATOM 2232 O O . LEU A 1 317 ? 57.963 57.626 53.513 1.00 21.83 317 LEU A O 1
ATOM 2237 N N . ALA A 1 318 ? 59.688 57.146 52.166 1.00 19.95 318 ALA A N 1
ATOM 2238 C CA . ALA A 1 318 ? 60.388 58.391 52.431 1.00 20.59 318 ALA A CA 1
ATOM 2239 C C . ALA A 1 318 ? 59.583 59.597 51.940 1.00 20.20 318 ALA A C 1
ATOM 2240 O O . ALA A 1 318 ? 59.464 60.592 52.654 1.00 21.77 318 ALA A O 1
ATOM 2242 N N . ARG A 1 319 ? 59.013 59.475 50.736 1.00 20.52 319 ARG A N 1
ATOM 2243 C CA . ARG A 1 319 ? 58.259 60.590 50.182 1.00 21.17 319 ARG A CA 1
ATOM 2244 C C . ARG A 1 319 ? 56.979 60.860 50.971 1.00 20.24 319 ARG A C 1
ATOM 2245 O O . ARG A 1 319 ? 56.699 62.000 51.360 1.00 20.86 319 ARG A O 1
ATOM 2253 N N . VAL A 1 320 ? 56.196 59.807 51.225 1.00 19.31 320 VAL A N 1
ATOM 2254 C CA . VAL A 1 320 ? 54.950 60.049 51.918 1.00 20.01 320 VAL A CA 1
ATOM 2255 C C . VAL A 1 320 ? 55.195 60.561 53.347 1.00 19.63 320 VAL A C 1
ATOM 2256 O O . VAL A 1 320 ? 54.514 61.473 53.826 1.00 20.87 320 VAL A O 1
ATOM 2260 N N . LEU A 1 321 ? 56.178 59.980 54.051 1.00 19.37 321 LEU A N 1
ATOM 2261 C CA . LEU A 1 321 ? 56.446 60.442 55.404 1.00 19.11 321 LEU A CA 1
ATOM 2262 C C . LEU A 1 321 ? 57.064 61.848 55.426 1.00 19.43 321 LEU A C 1
ATOM 2263 O O . LEU A 1 321 ? 56.734 62.633 56.292 1.00 21.01 321 LEU A O 1
ATOM 2268 N N . ALA A 1 322 ? 57.923 62.167 54.455 1.00 20.74 322 ALA A N 1
ATOM 2269 C CA . ALA A 1 322 ? 58.415 63.546 54.345 1.00 22.32 322 ALA A CA 1
ATOM 2270 C C . ALA A 1 322 ? 57.254 64.534 54.156 1.00 20.79 322 ALA A C 1
ATOM 2271 O O . ALA A 1 322 ? 57.212 65.587 54.785 1.00 23.69 322 ALA A O 1
ATOM 2273 N N . ASN A 1 323 ? 56.258 64.154 53.359 1.00 21.78 323 ASN A N 1
ATOM 2274 C CA . ASN A 1 323 ? 55.134 65.030 53.118 1.00 22.41 323 ASN A CA 1
ATOM 2275 C C . ASN A 1 323 ? 54.240 65.116 54.334 1.00 21.79 323 ASN A C 1
ATOM 2276 O O . ASN A 1 323 ? 53.691 66.173 54.628 1.00 24.40 323 ASN A O 1
ATOM 2281 N N . VAL A 1 324 ? 54.044 63.993 55.030 1.00 21.42 324 VAL A N 1
ATOM 2282 C CA . VAL A 1 324 ? 53.304 64.044 56.308 1.00 21.62 324 VAL A CA 1
ATOM 2283 C C . VAL A 1 324 ? 53.972 65.047 57.236 1.00 21.75 324 VAL A C 1
ATOM 2284 O O . VAL A 1 324 ? 53.297 65.933 57.797 1.00 25.06 324 VAL A O 1
ATOM 2288 N N . GLU A 1 325 ? 55.295 64.927 57.395 1.00 22.40 325 GLU A N 1
ATOM 2289 C CA . GLU A 1 325 ? 56.016 65.801 58.313 1.00 24.90 325 GLU A CA 1
ATOM 2290 C C . GLU A 1 325 ? 55.996 67.261 57.901 1.00 25.32 325 GLU A C 1
ATOM 2291 O O . GLU A 1 325 ? 55.857 68.154 58.772 1.00 28.78 325 GLU A O 1
ATOM 2297 N N . SER A 1 326 ? 56.122 67.504 56.595 1.00 25.87 326 SER A N 1
ATOM 2298 C CA . SER A 1 326 ? 56.102 68.846 56.006 1.00 26.64 326 SER A CA 1
ATOM 2299 C C . SER A 1 326 ? 54.776 69.578 56.272 1.00 26.58 326 SER A C 1
ATOM 2300 O O . SER A 1 326 ? 54.728 70.746 56.626 1.00 30.14 326 SER A O 1
ATOM 2303 N N . GLN A 1 327 ? 53.693 68.846 56.032 1.00 26.80 327 GLN A N 1
ATOM 2304 C CA . GLN A 1 327 ? 52.351 69.374 56.222 1.00 27.25 327 GLN A CA 1
ATOM 2305 C C . GLN A 1 327 ? 51.931 69.423 57.684 1.00 25.52 327 GLN A C 1
ATOM 2306 O O . GLN A 1 327 ? 51.168 70.311 58.076 1.00 29.22 327 GLN A O 1
ATOM 2312 N N . GLY A 1 328 ? 52.348 68.423 58.463 1.00 25.17 328 GLY A N 1
ATOM 2313 C CA . GLY A 1 328 ? 52.044 68.344 59.888 1.00 26.14 328 GLY A CA 1
ATOM 2314 C C . GLY A 1 328 ? 50.717 67.726 60.268 1.00 24.85 328 GLY A C 1
ATOM 2315 O O . GLY A 1 328 ? 50.522 67.308 61.414 1.00 27.87 328 GLY A O 1
ATOM 2316 N N . ARG A 1 329 ? 49.770 67.759 59.326 1.00 24.04 329 ARG A N 1
ATOM 2317 C CA A ARG A 1 329 ? 48.425 67.220 59.523 0.50 23.86 329 ARG A CA 1
ATOM 2318 C CA B ARG A 1 329 ? 48.413 67.249 59.530 0.50 24.55 329 ARG A CA 1
ATOM 2319 C C . ARG A 1 329 ? 47.723 67.190 58.171 1.00 23.58 329 ARG A C 1
ATOM 2320 O O . ARG A 1 329 ? 48.159 67.842 57.211 1.00 24.75 329 ARG A O 1
ATOM 2335 N N . GLY A 1 330 ? 46.622 66.455 58.101 1.00 22.84 330 GLY A N 1
ATOM 2336 C CA . GLY A 1 330 ? 45.736 66.569 56.948 1.00 21.86 330 GLY A CA 1
ATOM 2337 C C . GLY A 1 330 ? 45.361 65.256 56.347 1.00 20.72 330 GLY A C 1
ATOM 2338 O O . GLY A 1 330 ? 45.227 64.273 57.058 1.00 23.35 330 GLY A O 1
ATOM 2339 N N . ILE A 1 331 ? 45.092 65.295 55.045 1.00 20.69 331 ILE A N 1
ATOM 2340 C CA . ILE A 1 331 ? 44.506 64.193 54.304 1.00 18.69 331 ILE A CA 1
ATOM 2341 C C . ILE A 1 331 ? 45.546 63.640 53.353 1.00 19.78 331 ILE A C 1
ATOM 2342 O O . ILE A 1 331 ? 46.102 64.377 52.531 1.00 20.40 331 ILE A O 1
ATOM 2347 N N . VAL A 1 332 ? 45.803 62.335 53.486 1.00 19.14 332 VAL A N 1
ATOM 2348 C CA . VAL A 1 332 ? 46.799 61.641 52.665 1.00 19.10 332 VAL A CA 1
ATOM 2349 C C . VAL A 1 332 ? 46.125 60.939 51.501 1.00 18.81 332 VAL A C 1
ATOM 2350 O O . VAL A 1 332 ? 45.154 60.200 51.719 1.00 19.09 332 VAL A O 1
ATOM 2354 N N . LEU A 1 333 ? 46.680 61.111 50.308 1.00 18.40 333 LEU A N 1
ATOM 2355 C CA . LEU A 1 333 ? 46.196 60.408 49.110 1.00 19.01 333 LEU A CA 1
ATOM 2356 C C . LEU A 1 333 ? 47.035 59.156 48.807 1.00 16.81 333 LEU A C 1
ATOM 2357 O O . LEU A 1 333 ? 48.220 59.287 48.456 1.00 19.44 333 LEU A O 1
ATOM 2362 N N . PHE A 1 334 ? 46.378 57.992 48.888 1.00 17.46 334 PHE A N 1
ATOM 2363 C CA . PHE A 1 334 ? 46.937 56.671 48.500 1.00 17.84 334 PHE A CA 1
ATOM 2364 C C . PHE A 1 334 ? 45.939 56.127 47.441 1.00 16.73 334 PHE A C 1
ATOM 2365 O O . PHE A 1 334 ? 44.791 56.575 47.311 1.00 17.49 334 PHE A O 1
ATOM 2373 N N . HIS A 1 335 ? 46.388 55.069 46.773 1.00 16.81 335 HIS A N 1
ATOM 2374 C CA . HIS A 1 335 ? 45.533 54.240 45.911 1.00 16.94 335 HIS A CA 1
ATOM 2375 C C . HIS A 1 335 ? 45.629 52.794 46.371 1.00 17.09 335 HIS A C 1
ATOM 2376 O O . HIS A 1 335 ? 46.725 52.228 46.371 1.00 18.44 335 HIS A O 1
ATOM 2383 N N . ASP A 1 336 ? 44.497 52.182 46.741 1.00 17.79 336 ASP A N 1
ATOM 2384 C CA . ASP A 1 336 ? 44.544 50.796 47.245 1.00 18.31 336 ASP A CA 1
ATOM 2385 C C . ASP A 1 336 ? 44.703 49.819 46.047 1.00 18.12 336 ASP A C 1
ATOM 2386 O O . ASP A 1 336 ? 44.940 48.633 46.265 1.00 21.54 336 ASP A O 1
ATOM 2391 N N . ILE A 1 337 ? 44.648 50.313 44.817 1.00 17.68 337 ILE A N 1
ATOM 2392 C CA . ILE A 1 337 ? 44.981 49.512 43.628 1.00 18.47 337 ILE A CA 1
ATOM 2393 C C . ILE A 1 337 ? 46.478 49.502 43.297 1.00 17.98 337 ILE A C 1
ATOM 2394 O O . ILE A 1 337 ? 46.908 48.841 42.344 1.00 19.52 337 ILE A O 1
ATOM 2399 N N . GLN A 1 338 ? 47.279 50.206 44.107 1.00 17.53 338 GLN A N 1
ATOM 2400 C CA . GLN A 1 338 ? 48.719 50.255 43.908 1.00 17.95 338 GLN A CA 1
ATOM 2401 C C . GLN A 1 338 ? 49.360 49.197 44.842 1.00 17.09 338 GLN A C 1
ATOM 2402 O O . GLN A 1 338 ? 49.339 49.335 46.067 1.00 19.20 338 GLN A O 1
ATOM 2408 N N . ARG A 1 339 ? 49.937 48.154 44.256 1.00 18.21 339 ARG A N 1
ATOM 2409 C CA . ARG A 1 339 ? 50.503 47.072 45.065 1.00 18.66 339 ARG A CA 1
ATOM 2410 C C . ARG A 1 339 ? 51.499 47.580 46.078 1.00 18.97 339 ARG A C 1
ATOM 2411 O O . ARG A 1 339 ? 51.471 47.182 47.263 1.00 19.81 339 ARG A O 1
ATOM 2419 N N . ARG A 1 340 ? 52.371 48.487 45.655 1.00 18.87 340 ARG A N 1
ATOM 2420 C CA . ARG A 1 340 ? 53.463 48.883 46.548 1.00 19.84 340 ARG A CA 1
ATOM 2421 C C . ARG A 1 340 ? 52.930 49.595 47.787 1.00 18.11 340 ARG A C 1
ATOM 2422 O O . ARG A 1 340 ? 53.506 49.482 48.845 1.00 18.77 340 ARG A O 1
ATOM 2430 N N . THR A 1 341 ? 51.802 50.280 47.633 1.00 17.49 341 THR A N 1
ATOM 2431 C CA . THR A 1 341 ? 51.152 50.900 48.784 1.00 17.73 341 THR A CA 1
ATOM 2432 C C . THR A 1 341 ? 50.709 49.871 49.814 1.00 17.41 341 THR A C 1
ATOM 2433 O O . THR A 1 341 ? 50.912 50.071 51.043 1.00 19.14 341 THR A O 1
ATOM 2437 N N . ALA A 1 342 ? 50.147 48.752 49.347 1.00 18.22 342 ALA A N 1
ATOM 2438 C CA . ALA A 1 342 ? 49.790 47.657 50.278 1.00 18.43 342 ALA A CA 1
ATOM 2439 C C . ALA A 1 342 ? 51.086 47.086 50.910 1.00 18.30 342 ALA A C 1
ATOM 2440 O O . ALA A 1 342 ? 51.122 46.794 52.126 1.00 20.36 342 ALA A O 1
ATOM 2442 N N . GLU A 1 343 ? 52.167 46.939 50.116 1.00 18.68 343 GLU A N 1
ATOM 2443 C CA . GLU A 1 343 ? 53.388 46.362 50.636 1.00 19.80 343 GLU A CA 1
ATOM 2444 C C . GLU A 1 343 ? 53.990 47.197 51.764 1.00 20.30 343 GLU A C 1
ATOM 2445 O O . GLU A 1 343 ? 54.612 46.642 52.661 1.00 20.25 343 GLU A O 1
ATOM 2451 N N . ILE A 1 344 ? 53.858 48.530 51.672 1.00 18.72 344 ILE A N 1
ATOM 2452 C CA . ILE A 1 344 ? 54.461 49.413 52.672 1.00 18.97 344 ILE A CA 1
ATOM 2453 C C . ILE A 1 344 ? 53.504 49.828 53.791 1.00 17.64 344 ILE A C 1
ATOM 2454 O O . ILE A 1 344 ? 53.921 50.524 54.721 1.00 18.28 344 ILE A O 1
ATOM 2459 N N . MET A 1 345 ? 52.252 49.358 53.741 1.00 18.24 345 MET A N 1
ATOM 2460 C CA . MET A 1 345 ? 51.268 49.920 54.660 1.00 18.94 345 MET A CA 1
ATOM 2461 C C . MET A 1 345 ? 51.586 49.630 56.142 1.00 18.03 345 MET A C 1
ATOM 2462 O O . MET A 1 345 ? 51.533 50.553 56.980 1.00 18.51 345 MET A O 1
ATOM 2467 N N . PRO A 1 346 ? 51.942 48.365 56.487 1.00 18.47 346 PRO A N 1
ATOM 2468 C CA . PRO A 1 346 ? 52.295 48.169 57.910 1.00 18.66 346 PRO A CA 1
ATOM 2469 C C . PRO A 1 346 ? 53.453 49.054 58.382 1.00 19.30 346 PRO A C 1
ATOM 2470 O O . PRO A 1 346 ? 53.402 49.630 59.465 1.00 19.22 346 PRO A O 1
ATOM 2474 N N . GLN A 1 347 ? 54.445 49.216 57.524 1.00 18.99 347 GLN A N 1
ATOM 2475 C CA . GLN A 1 347 ? 55.609 49.995 57.852 1.00 19.49 347 GLN A CA 1
ATOM 2476 C C . GLN A 1 347 ? 55.221 51.504 58.000 1.00 18.84 347 GLN A C 1
ATOM 2477 O O . GLN A 1 347 ? 55.675 52.226 58.919 1.00 19.85 347 GLN A O 1
ATOM 2483 N N . PHE A 1 348 ? 54.366 51.973 57.102 1.00 17.73 348 PHE A N 1
ATOM 2484 C CA . PHE A 1 348 ? 53.882 53.345 57.122 1.00 16.89 348 PHE A CA 1
ATOM 2485 C C . PHE A 1 348 ? 53.144 53.638 58.417 1.00 18.03 348 PHE A C 1
ATOM 2486 O O . PHE A 1 348 ? 53.359 54.660 59.054 1.00 19.31 348 PHE A O 1
ATOM 2494 N N . LEU A 1 349 ? 52.238 52.735 58.777 1.00 18.46 349 LEU A N 1
ATOM 2495 C CA . LEU A 1 349 ? 51.476 52.894 59.989 1.00 18.28 349 LEU A CA 1
ATOM 2496 C C . LEU A 1 349 ? 52.370 52.924 61.239 1.00 18.99 349 LEU A C 1
ATOM 2497 O O . LEU A 1 349 ? 52.143 53.721 62.139 1.00 21.01 349 LEU A O 1
ATOM 2502 N N . ARG A 1 350 ? 53.358 52.041 61.281 1.00 19.14 350 ARG A N 1
ATOM 2503 C CA A ARG A 1 350 ? 54.298 52.041 62.386 0.50 19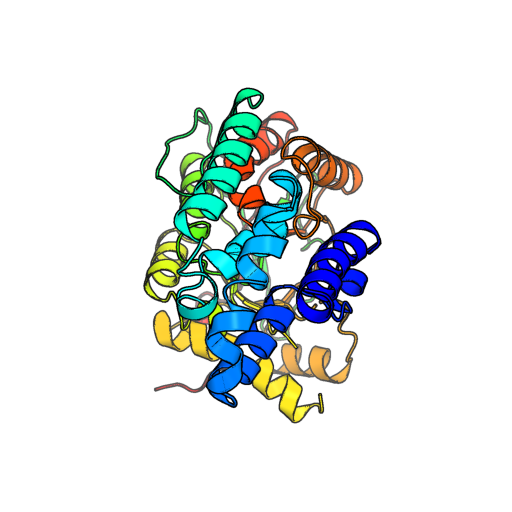.97 350 ARG A CA 1
ATOM 2504 C CA B ARG A 1 350 ? 54.327 52.043 62.360 0.50 20.61 350 ARG A CA 1
ATOM 2505 C C . ARG A 1 350 ? 55.057 53.363 62.455 1.00 20.84 350 ARG A C 1
ATOM 2506 O O . ARG A 1 350 ? 55.224 53.922 63.542 1.00 20.80 350 ARG A O 1
ATOM 2521 N N . GLU A 1 351 ? 55.499 53.878 61.314 1.00 19.35 351 GLU A N 1
ATOM 2522 C CA . GLU A 1 351 ? 56.203 55.177 61.318 1.00 20.29 351 GLU A CA 1
ATOM 2523 C C . GLU A 1 351 ? 55.281 56.336 61.737 1.00 19.94 351 GLU A C 1
ATOM 2524 O O . GLU A 1 351 ? 55.746 57.202 62.471 1.00 22.03 351 GLU A O 1
ATOM 2530 N N . LEU A 1 352 ? 54.012 56.361 61.312 1.00 20.65 352 LEU A N 1
ATOM 2531 C CA . LEU A 1 352 ? 53.073 57.405 61.796 1.00 21.27 352 LEU A CA 1
ATOM 2532 C C . LEU A 1 352 ? 53.076 57.348 63.328 1.00 21.02 352 LEU A C 1
ATOM 2533 O O . LEU A 1 352 ? 53.164 58.384 64.008 1.00 23.28 352 LEU A O 1
ATOM 2538 N N . TYR A 1 353 ? 52.906 56.150 63.879 1.00 22.13 353 TYR A N 1
ATOM 2539 C CA . TYR A 1 353 ? 52.894 55.973 65.311 1.00 24.50 353 TYR A CA 1
ATOM 2540 C C . TYR A 1 353 ? 54.204 56.455 65.979 1.00 24.36 353 TYR A C 1
ATOM 2541 O O . TYR A 1 353 ? 54.168 57.268 66.924 1.00 26.34 353 TYR A O 1
ATOM 2550 N N . ASN A 1 354 ? 55.336 56.051 65.394 1.00 24.22 354 ASN A N 1
ATOM 2551 C CA . ASN A 1 354 ? 56.647 56.439 65.897 1.00 24.17 354 ASN A CA 1
ATOM 2552 C C . ASN A 1 354 ? 56.845 57.961 65.908 1.00 24.25 354 ASN A C 1
ATOM 2553 O O . ASN A 1 354 ? 57.512 58.544 66.815 1.00 27.33 354 ASN A O 1
ATOM 2558 N N . ARG A 1 355 ? 56.305 58.612 64.891 1.00 23.16 355 ARG A N 1
ATOM 2559 C CA . ARG A 1 355 ? 56.461 60.050 64.676 1.00 23.41 355 ARG A CA 1
ATOM 2560 C C . ARG A 1 355 ? 55.461 60.906 65.433 1.00 25.68 355 ARG A C 1
ATOM 2561 O O . ARG A 1 355 ? 55.516 62.132 65.316 1.00 28.45 355 ARG A O 1
ATOM 2569 N N . GLY A 1 356 ? 54.550 60.268 66.179 1.00 25.24 356 GLY A N 1
ATOM 2570 C CA . GLY A 1 356 ? 53.602 60.964 67.035 1.00 26.58 356 GLY A CA 1
ATOM 2571 C C . GLY A 1 356 ? 52.312 61.367 66.370 1.00 24.73 356 GLY A C 1
ATOM 2572 O O . GLY A 1 356 ? 51.566 62.197 66.900 1.00 29.03 356 GLY A O 1
ATOM 2573 N N . TYR A 1 357 ? 52.021 60.756 65.227 1.00 24.17 357 TYR A N 1
ATOM 2574 C CA . TYR A 1 357 ? 50.819 61.077 64.474 1.00 24.13 357 TYR A CA 1
ATOM 2575 C C . TYR A 1 357 ? 49.659 60.124 64.924 1.00 23.63 357 TYR A C 1
ATOM 2576 O O . TYR A 1 357 ? 49.900 58.981 65.376 1.00 27.54 357 TYR A O 1
ATOM 2585 N N . SER A 1 358 ? 48.417 60.606 64.797 1.00 25.06 358 SER A N 1
ATOM 2586 C CA A SER A 1 358 ? 47.228 59.817 65.049 0.50 25.33 358 SER A CA 1
ATOM 2587 C CA B SER A 1 358 ? 47.202 59.858 65.082 0.50 25.98 358 SER A CA 1
ATOM 2588 C C . SER A 1 358 ? 46.355 59.775 63.779 1.00 24.00 358 SER A C 1
ATOM 2589 O O . SER A 1 358 ? 46.315 60.725 63.012 1.00 24.81 358 SER A O 1
ATOM 2594 N N . VAL A 1 359 ? 45.677 58.643 63.547 1.00 22.17 359 VAL A N 1
ATOM 2595 C CA . VAL A 1 359 ? 44.848 58.467 62.400 1.00 22.32 359 VAL A CA 1
ATOM 2596 C C . VAL A 1 359 ? 43.396 58.839 62.703 1.00 23.24 359 VAL A C 1
ATOM 2597 O O . VAL A 1 359 ? 42.823 58.370 63.685 1.00 25.95 359 VAL A O 1
ATOM 2601 N N . VAL A 1 360 ? 42.826 59.703 61.868 1.00 20.92 360 VAL A N 1
ATOM 2602 C CA . VAL A 1 360 ? 41.459 60.204 62.046 1.00 21.04 360 VAL A CA 1
ATOM 2603 C C . VAL A 1 360 ? 40.571 59.732 60.918 1.00 21.69 360 VAL A C 1
ATOM 2604 O O . VAL A 1 360 ? 40.949 59.814 59.750 1.00 21.59 360 VAL A O 1
ATOM 2608 N N . LEU A 1 361 ? 39.354 59.322 61.272 1.00 20.69 361 LEU A N 1
ATOM 2609 C CA . LEU A 1 361 ? 38.331 59.049 60.288 1.00 20.44 361 LEU A CA 1
ATOM 2610 C C . LEU A 1 361 ? 37.368 60.230 60.226 1.00 19.79 361 LEU A C 1
ATOM 2611 O O . LEU A 1 361 ? 36.883 60.675 61.265 1.00 22.27 361 LEU A O 1
ATOM 2616 N N . LEU A 1 362 ? 37.108 60.745 59.021 1.00 20.16 362 LEU A N 1
ATOM 2617 C CA . LEU A 1 362 ? 36.086 61.791 58.864 1.00 20.53 362 LEU A CA 1
ATOM 2618 C C . LEU A 1 362 ? 34.821 61.097 58.357 1.00 20.57 362 LEU A C 1
ATOM 2619 O O . LEU A 1 362 ? 34.890 60.246 57.454 1.00 21.77 362 LEU A O 1
ATOM 2624 N N . THR A 1 363 ? 33.687 61.484 58.916 1.00 20.70 363 THR A N 1
ATOM 2625 C CA . THR A 1 363 ? 32.426 60.871 58.591 1.00 21.22 363 THR A CA 1
ATOM 2626 C C . THR A 1 363 ? 31.320 61.923 58.647 1.00 20.75 363 THR A C 1
ATOM 2627 O O . THR A 1 363 ? 31.483 62.980 59.264 1.00 23.66 363 THR A O 1
ATOM 2631 N N . ALA A 1 364 ? 30.212 61.633 57.999 1.00 21.83 364 ALA A N 1
ATOM 2632 C CA . ALA A 1 364 ? 29.055 62.546 58.052 1.00 22.43 364 ALA A CA 1
ATOM 2633 C C . ALA A 1 364 ? 28.493 62.696 59.467 1.00 22.44 364 ALA A C 1
ATOM 2634 O O . ALA A 1 364 ? 28.423 61.726 60.231 1.00 25.43 364 ALA A O 1
ATOM 2636 N N . ALA A 1 365 ? 28.080 63.911 59.808 1.00 22.29 365 ALA A N 1
ATOM 2637 C CA . ALA A 1 365 ? 27.408 64.142 61.096 1.00 23.24 365 ALA A CA 1
ATOM 2638 C C . ALA A 1 365 ? 26.067 63.390 61.210 1.00 23.00 365 ALA A C 1
ATOM 2639 O O . ALA A 1 365 ? 25.706 62.913 62.297 1.00 27.48 365 ALA A O 1
ATOM 2641 N N . ASP A 1 366 ? 25.350 63.275 60.098 1.00 22.93 366 ASP A N 1
ATOM 2642 C CA . ASP A 1 366 ? 24.063 62.606 60.062 1.00 23.14 366 ASP A CA 1
ATOM 2643 C C . ASP A 1 366 ? 24.308 61.159 59.747 1.00 23.02 366 ASP A C 1
ATOM 2644 O O . ASP A 1 366 ? 24.686 60.844 58.626 1.00 23.64 366 ASP A O 1
ATOM 2649 N N . PRO A 1 367 ? 24.086 60.265 60.732 1.00 24.85 367 PRO A N 1
ATOM 2650 C CA . PRO A 1 367 ? 24.322 58.867 60.506 1.00 25.61 367 PRO A CA 1
ATOM 2651 C C . PRO A 1 367 ? 23.417 58.192 59.468 1.00 23.30 367 PRO A C 1
ATOM 2652 O O . PRO A 1 367 ? 23.709 57.048 59.046 1.00 25.41 367 PRO A O 1
ATOM 2656 N N . SER A 1 368 ? 22.320 58.856 59.100 1.00 23.64 368 SER A N 1
ATOM 2657 C CA . SER A 1 368 ? 21.437 58.354 58.056 1.00 23.28 368 SER A CA 1
ATOM 2658 C C . SER A 1 368 ? 21.818 58.786 56.643 1.00 20.82 368 SER A C 1
ATOM 2659 O O . SER A 1 368 ? 21.246 58.264 55.703 1.00 22.40 368 SER A O 1
ATOM 2662 N N . ALA A 1 369 ? 22.754 59.745 56.509 1.00 21.50 369 ALA A N 1
ATOM 2663 C CA . ALA A 1 369 ? 23.138 60.373 55.224 1.00 21.16 369 ALA A CA 1
ATOM 2664 C C . ALA A 1 369 ? 23.506 59.245 54.219 1.00 20.63 369 ALA A C 1
ATOM 2665 O O . ALA A 1 369 ? 23.151 59.286 53.046 1.00 21.66 369 ALA A O 1
ATOM 2667 N N . LYS A 1 370 ? 24.213 58.228 54.713 1.00 20.29 370 LYS A N 1
ATOM 2668 C CA . LYS A 1 370 ? 24.764 57.157 53.858 1.00 20.02 370 LYS A CA 1
ATOM 2669 C C . LYS A 1 370 ? 23.646 56.327 53.211 1.00 19.65 370 LYS A C 1
ATOM 2670 O O . LYS A 1 370 ? 23.864 55.702 52.180 1.00 20.22 370 LYS A O 1
ATOM 2676 N N . TYR A 1 371 ? 22.458 56.345 53.820 1.00 20.69 371 TYR A N 1
ATOM 2677 C CA . TYR A 1 371 ? 21.326 55.590 53.285 1.00 20.47 371 TYR A CA 1
ATOM 2678 C C . TYR A 1 371 ? 20.443 56.390 52.360 1.00 23.01 371 TYR A C 1
ATOM 2679 O O . TYR A 1 371 ? 19.531 55.811 51.743 1.00 23.87 371 TYR A O 1
ATOM 2688 N N . ASN A 1 372 ? 20.692 57.696 52.270 1.00 21.96 372 ASN A N 1
ATOM 2689 C CA . ASN A 1 372 ? 19.788 58.600 51.586 1.00 21.44 372 ASN A CA 1
ATOM 2690 C C . ASN A 1 372 ? 20.543 59.531 50.615 1.00 22.16 372 ASN A C 1
ATOM 2691 O O . ASN A 1 372 ? 20.200 60.707 50.478 1.00 24.18 372 ASN A O 1
ATOM 2696 N N . SER A 1 373 ? 21.542 58.972 49.936 1.00 19.44 373 SER A N 1
ATOM 2697 C CA . SER A 1 373 ? 22.340 59.770 49.021 1.00 20.14 373 SER A CA 1
ATOM 2698 C C . SER A 1 373 ? 21.469 60.377 47.907 1.00 19.88 373 SER A C 1
ATOM 2699 O O . SER A 1 373 ? 20.713 59.678 47.233 1.00 21.18 373 SER A O 1
ATOM 2702 N N . LYS A 1 374 ? 21.666 61.679 47.692 1.00 21.05 374 LYS A N 1
ATOM 2703 C CA . LYS A 1 374 ? 21.019 62.375 46.571 1.00 22.37 374 LYS A CA 1
ATOM 2704 C C . LYS A 1 374 ? 21.627 62.039 45.196 1.00 20.70 374 LYS A C 1
ATOM 2705 O O . LYS A 1 374 ? 21.129 62.521 44.172 1.00 24.33 374 LYS A O 1
ATOM 2711 N N . LEU A 1 375 ? 22.692 61.225 45.205 1.00 21.67 375 LEU A N 1
ATOM 2712 C CA . LEU A 1 375 ? 23.361 60.788 43.993 1.00 23.36 375 LEU A CA 1
ATOM 2713 C C . LEU A 1 375 ? 22.906 59.409 43.529 1.00 25.56 375 LEU A C 1
ATOM 2714 O O . LEU A 1 375 ? 23.352 58.938 42.494 1.00 27.03 375 LEU A O 1
ATOM 2719 N N . VAL A 1 376 ? 22.050 58.752 44.314 1.00 21.92 376 VAL A N 1
ATOM 2720 C CA . VAL A 1 376 ? 21.641 57.415 43.964 1.00 22.65 376 VAL A CA 1
ATOM 2721 C C . VAL A 1 376 ? 20.133 57.303 43.761 1.00 23.08 376 VAL A C 1
ATOM 2722 O O . VAL A 1 376 ? 19.358 58.069 44.354 1.00 26.54 376 VAL A O 1
ATOM 2726 N N . LYS A 1 377 ? 19.744 56.323 42.935 1.00 24.42 377 LYS A N 1
ATOM 2727 C CA . LYS A 1 377 ? 18.358 55.910 42.737 1.00 28.72 377 LYS A CA 1
ATOM 2728 C C . LYS A 1 377 ? 18.090 54.671 43.598 1.00 30.12 377 LYS A C 1
ATOM 2729 O O . LYS A 1 377 ? 18.853 53.690 43.572 1.00 31.90 377 LYS A O 1
ATOM 2735 N N . ARG A 1 378 ? 17.053 54.744 44.410 1.00 33.30 378 ARG A N 1
ATOM 2736 C CA . ARG A 1 378 ? 16.675 53.635 45.268 1.00 38.65 378 ARG A CA 1
ATOM 2737 C C . ARG A 1 378 ? 16.125 52.480 44.460 1.00 39.57 378 ARG A C 1
ATOM 2738 O O . ARG A 1 378 ? 15.723 52.653 43.314 1.00 40.40 378 ARG A O 1
ATOM 2746 N N . LYS A 1 379 ? 16.083 51.294 45.073 1.00 43.35 379 LYS A N 1
ATOM 2747 C CA . LYS A 1 379 ? 15.360 50.152 44.495 1.00 51.09 379 LYS A CA 1
ATOM 2748 C C . LYS A 1 379 ? 16.039 49.717 43.189 1.00 64.38 379 LYS A C 1
ATOM 2749 O O . LYS A 1 379 ? 16.294 48.528 42.958 1.00 78.49 379 LYS A O 1
#

Sequence (338 aa):
MSQIGSSVRQAVSDNQSAQTLVEWENSEANPEALFANWRHEFMVDSSKRESMKTTELCKELQALPAQDLTLFENEIRDENNRALVSGCKEELLAQVDEHFDEQRESMMSVPGHALKAVQSRNSFRFPDNTQKRDMSNNGYMAVRGDVARKEVVLTFDDGPHGLYTDAILRALKEVNAKAMFFATTGKSVRRTNPEALKRVAADGHVIGSHSITLTFDEAAAEVRRGGHQAVFDVLGWVDPVFRFYGETSKDLKAFLKTKSTGEFAWNIESDDWRTQSNEEQQLLARVLANVESQGRRGIVLFHDIQRRTAEIMPQFLRRELYNRGYSSVVLLTAADPSAKYNSKLVKRK

Nearest PDB structures (foldseek):
  5jp6-assembly1_A  TM=1.003E+00  e=2.523E-67  Bdellovibrio bacteriovorus HD100
  5o6y-assembly4_D  TM=8.420E-01  e=2.705E-13  Bacillus cereus ATCC 14579
  6h8n-assembly1_A  TM=8.815E-01  e=6.551E-12  Bacillus subtilis subsp. subtilis str. 168
  6h8l-assembly1_A  TM=8.831E-01  e=1.104E-11  Bacillus subtilis subsp. subtilis str. 168
  2j13-assembly1_A  TM=8.129E-01  e=1.277E-09  Bacillus anthracis str. Ames

Foldseek 3Di:
DPPLLVLLVQLLVQLVVQPDPVSNLVDPSQLVNVLVVVLVVCVPDVVCQVVLQVVNQVNLVPDQLLSNLSNLLVLVPVSCCSSDVPCSVVNVVSNVVQLVVLQVPFPWWFAQADDDDTPDQAAFDAAEDADALQLAAEFAQHPDDFQEEAEEAEAADDQGLLVLLLNLCLNHVFEHAYAYALVRCVVHVVSLVVNVVSPHAAAHEFRDDDPVRLLLSRLRRRQSSCVRPLFHFLEYEYVVDDDPVVVNVSSVQSHYYYDYQQEQSLSRRDRLVVSLVRRVVSCVVVRGGYYYHHSSRNSCSRCSNVSVVVSVVVRHGYYHYGHPDPCCGNPGSSYDDD

B-factor: mean 29.53, std 11.28, range [16.05, 128.33]